Protein AF-0000000086881791 (afdb_homodimer)

pLDDT: mean 97.45, std 2.02, range [80.69, 98.88]

Foldseek 3Di:
DWDWDDDPFPPKIKIAWDWAADPVGIDTDPDDQVVCVVVPNNFDFDDKDKDKDAAQEKEAFKFFQPQWKKKKKAKQAAKKWKKKAACPPPGPRHLAMDIDMHHNVRRMIMIGGTRITIIIGGLHGIIMMMMTIRGDDDPVRMAHAARCAPSSNDCNVCVVSVHDPVSHDYDPRNHPGHHPVVVVVVD/DWDWDDDPFPPKIKIAWDWAADPVGIDTDPDDQVVCVVVPNNFDFDDKDKDKDAAQEKEAFKFFQPQWKKKKKAKQAAKKWKKKAACPPPGPRHLAMDIDMHHNVRRMIMIDGTRITIIIGGLHGIIMMMMTIRGDDDPVRMAHAARCAPSSNDCNVCVVSVHDPVSHDYDPRNHPGHHPVVVVVVD

Secondary structure (DSSP, 8-state):
-EEEEE-SSTT-EEEEE-EEEETTEEEEEEEEHHHHHHTT--PPP-EEEEEEE-TTBEEEEEEESSS---EEEEEEESEEEEEEEE--TT-TTTT-EEEEEEETTT--EEEE-SSEEEEEEE-SSSEEEEEEESS---GGGEEEE-TT-TTT-----TTTTT--GGG-B--TTTTS---HHHHHHH-/-EEEEE-SSTT-EEEEE-EEEETTEEEEEEEEHHHHHHTT--PPP-EEEEEEE-TTBEEEEEEESSS---EEEEEEESEEEEEEEE--TT-TTTT-EEEEEEETTT--EEEE-SSEEEEEEE-SSSEEEEEEESS---GGGEEEE-TT-TTT-----TTTTT--GGG-B--TTTTS---HHHHHHH-

InterPro domains:
  IPR000888 dTDP-4-dehydrorhamnose 3,5-epimerase-like [PF00908] (6-182)
  IPR000888 dTDP-4-dehydrorhamnose 3,5-epimerase-like [PTHR21047] (4-182)
  IPR000888 dTDP-4-dehydrorhamnose 3,5-epimerase-like [TIGR01221] (4-182)
  IPR000888 dTDP-4-dehydrorhamnose 3,5-epimerase-like [cd00438] (4-177)
  IPR011051 RmlC-like cupin domain superfamily [SSF51182] (3-184)
  IPR014710 RmlC-like jelly roll fold [G3DSA:2.60.120.10] (2-186)

Nearest PDB structures (foldseek):
  1ep0-assembly1_A  TM=9.815E-01  e=6.985E-25  Methanothermobacter thermautotrophicus
  6ndr-assembly1_B  TM=9.679E-01  e=7.687E-23  Legionella pneumophila subsp. pneumophila str. Philadelphia 1
  2ixk-assembly1_B  TM=9.697E-01  e=2.785E-22  Pseudomonas aeruginosa
  2ixh-assembly1_A  TM=9.657E-01  e=6.817E-22  Pseudomonas aeruginosa
  6din-assembly1_A-2  TM=9.502E-01  e=1.578E-21  Pseudomonas aeruginosa

Solvent-accessible surface area (backbone atoms only — not comparable to full-atom values): 19611 Å² total; per-residue (Å²): 118,68,48,76,41,82,54,97,46,90,74,33,34,42,35,38,54,52,75,46,74,60,98,54,36,38,39,28,56,79,44,39,54,68,61,38,37,73,75,66,52,72,72,62,69,41,28,33,36,41,36,37,38,27,49,35,28,39,49,43,26,35,34,43,78,53,69,47,40,25,38,43,37,34,24,72,31,42,30,33,47,36,39,39,33,34,61,38,83,89,44,97,48,48,64,39,69,51,74,48,80,26,17,43,81,76,49,32,28,39,36,38,49,55,53,34,32,37,28,35,36,31,70,22,72,60,23,31,37,40,34,35,21,45,34,67,89,54,78,91,30,54,49,53,35,27,67,81,25,76,83,66,54,67,80,82,50,38,74,80,70,71,46,56,79,89,58,51,42,65,54,77,66,49,74,66,37,46,39,60,71,56,47,63,71,75,103,118,68,47,77,42,81,54,97,44,90,76,33,34,40,34,37,53,52,75,47,73,59,97,55,37,38,40,29,55,79,44,38,54,69,60,37,38,75,75,69,51,71,74,62,69,40,28,32,37,42,35,37,37,28,48,33,28,39,48,42,25,35,34,42,80,54,70,48,41,26,37,43,38,34,23,71,32,43,31,32,45,36,38,39,32,34,60,39,83,88,44,96,48,47,63,38,70,50,73,48,80,27,17,46,82,77,48,34,28,40,36,39,49,55,53,34,32,36,29,35,36,32,70,22,71,62,23,31,36,39,34,34,20,46,32,68,89,53,79,92,30,54,50,53,35,26,66,81,24,76,85,65,54,70,81,82,49,38,73,82,70,70,48,57,78,88,58,50,43,63,53,77,66,47,74,66,38,44,39,61,68,56,46,63,71,76,103

Radius of gyration: 22.2 Å; Cα contacts (8 Å, |Δi|>4): 904; chains: 2; bounding box: 37×69×46 Å

Structure (mmCIF, N/CA/C/O backbone):
data_AF-0000000086881791-model_v1
#
loop_
_entity.id
_entity.type
_entity.pdbx_description
1 polymer 'dTDP-4-dehydrorhamnose 3,5-epimerase'
#
loop_
_atom_site.group_PDB
_atom_site.id
_atom_site.type_symbol
_atom_site.label_atom_id
_atom_site.label_alt_id
_atom_site.label_comp_id
_atom_site.label_asym_id
_atom_site.label_entity_id
_atom_site.label_seq_id
_atom_site.pdbx_PDB_ins_code
_atom_site.Cartn_x
_atom_site.Cartn_y
_atom_site.Cartn_z
_atom_site.occupancy
_atom_site.B_iso_or_equiv
_atom_site.auth_seq_id
_atom_site.auth_comp_id
_atom_site.auth_asym_id
_atom_site.auth_atom_id
_atom_site.pdbx_PDB_model_num
ATOM 1 N N . MET A 1 1 ? -3.133 -8.758 13.875 1 80.69 1 MET A N 1
ATOM 2 C CA . MET A 1 1 ? -3.586 -7.773 14.859 1 80.69 1 MET A CA 1
ATOM 3 C C . MET A 1 1 ? -2.604 -6.613 14.961 1 80.69 1 MET A C 1
ATOM 5 O O . MET A 1 1 ? -1.409 -6.781 14.703 1 80.69 1 MET A O 1
ATOM 9 N N . PHE A 1 2 ? -3.062 -5.383 15.039 1 93.88 2 PHE A N 1
ATOM 10 C CA . PHE A 1 2 ? -2.26 -4.172 15.156 1 93.88 2 PHE A CA 1
ATOM 11 C C . PHE A 1 2 ? -2.229 -3.688 16.609 1 93.88 2 PHE A C 1
ATOM 13 O O . PHE A 1 2 ? -3.242 -3.734 17.297 1 93.88 2 PHE A O 1
ATOM 20 N N . ASP A 1 3 ? -1.014 -3.418 17.047 1 95.12 3 ASP A N 1
ATOM 21 C CA . ASP A 1 3 ? -0.96 -2.668 18.312 1 95.12 3 ASP A CA 1
ATOM 22 C C . ASP A 1 3 ? -1.293 -1.194 18.078 1 95.12 3 ASP A C 1
ATOM 24 O O . ASP A 1 3 ? -0.896 -0.612 17.062 1 95.12 3 ASP A O 1
ATOM 28 N N . ILE A 1 4 ? -1.977 -0.631 19.016 1 95.69 4 ILE A N 1
ATOM 29 C CA . ILE A 1 4 ? -2.4 0.758 18.875 1 95.69 4 ILE A CA 1
ATOM 30 C C . ILE A 1 4 ? -1.896 1.566 20.078 1 95.69 4 ILE A C 1
ATOM 32 O O . ILE A 1 4 ? -1.958 1.105 21.219 1 95.69 4 ILE A O 1
ATOM 36 N N . LEU A 1 5 ? -1.307 2.678 19.766 1 95.56 5 LEU A N 1
ATOM 37 C CA . LEU A 1 5 ? -0.88 3.633 20.781 1 95.56 5 LEU A CA 1
ATOM 38 C C . LEU A 1 5 ? -1.612 4.961 20.625 1 95.56 5 LEU A C 1
ATOM 40 O O . LEU A 1 5 ? -1.522 5.602 19.578 1 95.56 5 LEU A O 1
ATOM 44 N N . LYS A 1 6 ? -2.254 5.352 21.688 1 94.5 6 LYS A N 1
ATOM 45 C CA . LYS A 1 6 ? -2.893 6.664 21.688 1 94.5 6 LYS A CA 1
ATOM 46 C C . LYS A 1 6 ? -1.857 7.777 21.781 1 94.5 6 LYS A C 1
ATOM 48 O O . LYS A 1 6 ? -0.751 7.562 22.281 1 94.5 6 LYS A O 1
ATOM 53 N N . THR A 1 7 ? -2.277 8.93 21.219 1 97.06 7 THR A N 1
ATOM 54 C CA . THR A 1 7 ? -1.417 10.102 21.297 1 97.06 7 THR A CA 1
ATOM 55 C C . THR A 1 7 ? -2.051 11.18 22.172 1 97.06 7 THR A C 1
ATOM 57 O O . THR A 1 7 ? -3.064 10.93 22.828 1 97.06 7 THR A O 1
ATOM 60 N N . ASN A 1 8 ? -1.371 12.289 22.266 1 96.31 8 ASN A N 1
ATOM 61 C CA . ASN A 1 8 ? -1.908 13.398 23.062 1 96.31 8 ASN A CA 1
ATOM 62 C C . ASN A 1 8 ? -3.027 14.125 22.312 1 96.31 8 ASN A C 1
ATOM 64 O O . ASN A 1 8 ? -3.631 15.055 22.859 1 96.31 8 ASN A O 1
ATOM 68 N N . ILE A 1 9 ? -3.305 13.781 21.109 1 97.94 9 ILE A N 1
ATOM 69 C CA . ILE A 1 9 ? -4.418 14.352 20.359 1 97.94 9 ILE A CA 1
ATOM 70 C C . ILE A 1 9 ? -5.461 13.266 20.094 1 97.94 9 ILE A C 1
ATOM 72 O O . ILE A 1 9 ? -5.168 12.258 19.453 1 97.94 9 ILE A O 1
ATOM 76 N N . ASN A 1 10 ? -6.656 13.516 20.516 1 95.56 10 ASN A N 1
ATOM 77 C CA . ASN A 1 10 ? -7.73 12.531 20.422 1 95.56 10 ASN A CA 1
ATOM 78 C C . ASN A 1 10 ? -7.977 12.125 18.969 1 95.56 10 ASN A C 1
ATOM 80 O O . ASN A 1 10 ? -8.07 12.984 18.078 1 95.56 10 ASN A O 1
ATOM 84 N N . GLY A 1 11 ? -8.031 10.805 18.703 1 96 11 GLY A N 1
ATOM 85 C CA . GLY A 1 11 ? -8.359 10.297 17.391 1 96 11 GLY A CA 1
ATOM 86 C C . GLY A 1 11 ? -7.137 10.008 16.531 1 96 11 GLY A C 1
ATOM 87 O O . GLY A 1 11 ? -7.242 9.383 15.477 1 96 11 GLY A O 1
ATOM 88 N N . VAL A 1 12 ? -6.02 10.555 16.938 1 98.25 12 VAL A N 1
ATOM 89 C CA . VAL A 1 12 ? -4.766 10.273 16.25 1 98.25 12 VAL A CA 1
ATOM 90 C C . VAL A 1 12 ? -4.07 9.078 16.906 1 98.25 12 VAL A C 1
ATOM 92 O O . VAL A 1 12 ? -3.838 9.078 18.125 1 98.25 12 VAL A O 1
ATOM 95 N N . TYR A 1 13 ? -3.742 8.055 16.125 1 98.12 13 TYR A N 1
ATOM 96 C CA . TYR A 1 13 ? -3.186 6.82 16.656 1 98.12 13 TYR A CA 1
ATOM 97 C C . TYR A 1 13 ? -1.894 6.445 15.945 1 98.12 13 TYR A C 1
ATOM 99 O O . TYR A 1 13 ? -1.785 6.602 14.727 1 98.12 13 TYR A O 1
ATOM 107 N N . ILE A 1 14 ? -0.957 5.961 16.703 1 98.69 14 ILE A N 1
ATOM 108 C CA . ILE A 1 14 ? 0.153 5.211 16.125 1 98.69 14 ILE A CA 1
ATOM 109 C C . ILE A 1 14 ? -0.194 3.723 16.094 1 98.69 14 ILE A C 1
ATOM 111 O O . ILE A 1 14 ? -0.632 3.158 17.094 1 98.69 14 ILE A O 1
ATOM 115 N N . LEU A 1 15 ? -0.105 3.15 14.969 1 98.38 15 LEU A N 1
ATOM 116 C CA . LEU A 1 15 ? -0.363 1.723 14.797 1 98.38 15 LEU A CA 1
ATOM 117 C C . LEU A 1 15 ? 0.929 0.968 14.508 1 98.38 15 LEU A C 1
ATOM 119 O O . LEU A 1 15 ? 1.726 1.396 13.664 1 98.38 15 LEU A O 1
ATOM 123 N N . LYS A 1 16 ? 1.112 -0.093 15.172 1 97.88 16 LYS A N 1
ATOM 124 C CA . LYS A 1 16 ? 2.266 -0.964 14.961 1 97.88 16 LYS A CA 1
ATOM 125 C C . LYS A 1 16 ? 1.834 -2.32 14.406 1 97.88 16 LYS A C 1
ATOM 127 O O . LYS A 1 16 ? 1.169 -3.094 15.094 1 97.88 16 LYS A O 1
ATOM 132 N N . PRO A 1 17 ? 2.238 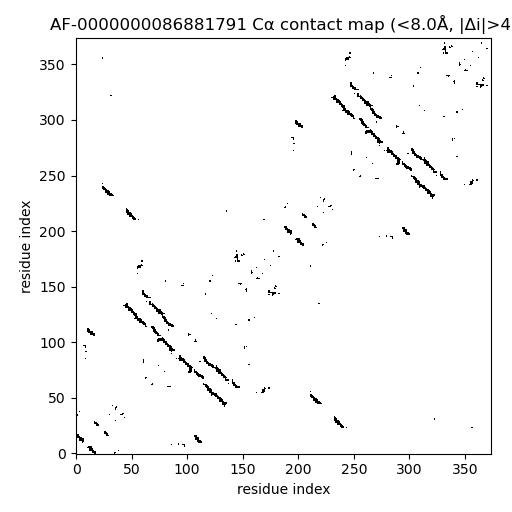-2.58 13.203 1 97.75 17 PRO A N 1
ATOM 133 C CA . PRO A 1 17 ? 1.874 -3.885 12.648 1 97.75 17 PRO A CA 1
ATOM 134 C C . PRO A 1 17 ? 2.689 -5.027 13.242 1 97.75 17 PRO A C 1
ATOM 136 O O . PRO A 1 17 ? 3.797 -4.809 13.742 1 97.75 17 PRO A O 1
ATOM 139 N N . LYS A 1 18 ? 2.117 -6.219 13.242 1 97.06 18 LYS A N 1
ATOM 140 C CA . LYS A 1 18 ? 2.9 -7.418 13.523 1 97.06 18 LYS A CA 1
ATOM 141 C C . LYS A 1 18 ? 3.715 -7.84 12.305 1 97.06 18 LYS A C 1
ATOM 143 O O . LYS A 1 18 ? 3.17 -7.992 11.211 1 97.06 18 LYS A O 1
ATOM 148 N N . VAL A 1 19 ? 5.02 -7.945 12.492 1 97.75 19 VAL A N 1
ATOM 149 C CA . VAL A 1 19 ? 5.922 -8.32 11.406 1 97.75 19 VAL A CA 1
ATOM 150 C C . VAL A 1 19 ? 6.422 -9.75 11.625 1 97.75 19 VAL A C 1
ATOM 152 O O . VAL A 1 19 ? 7.059 -10.039 12.641 1 97.75 19 VAL A O 1
ATOM 155 N N . PHE A 1 20 ? 6.125 -10.656 10.703 1 97.12 20 PHE A N 1
ATOM 156 C CA . PHE A 1 20 ? 6.598 -12.039 10.734 1 97.12 20 PHE A CA 1
ATOM 157 C C . PHE A 1 20 ? 7.852 -12.203 9.883 1 97.12 20 PHE A C 1
ATOM 159 O O . PHE A 1 20 ? 7.855 -11.852 8.703 1 97.12 20 PHE A O 1
ATOM 166 N N . LYS A 1 21 ? 8.836 -12.75 10.461 1 96.25 21 LYS A N 1
ATOM 167 C CA . LYS A 1 21 ? 10.102 -12.914 9.75 1 96.25 21 LYS A CA 1
ATOM 168 C C . LYS A 1 21 ? 10.492 -14.383 9.641 1 96.25 21 LYS A C 1
ATOM 170 O O . LYS A 1 21 ? 10.211 -15.172 10.547 1 96.25 21 LYS A O 1
ATOM 175 N N . ASP A 1 22 ? 11.109 -14.75 8.5 1 94.06 22 ASP A N 1
ATOM 176 C CA . ASP A 1 22 ? 11.773 -16.031 8.312 1 94.06 22 ASP A CA 1
ATOM 177 C C . ASP A 1 22 ? 12.945 -15.922 7.34 1 94.06 22 ASP A C 1
ATOM 179 O O . ASP A 1 22 ? 13.43 -14.82 7.086 1 94.06 22 ASP A O 1
ATOM 183 N N . ASN A 1 23 ? 13.5 -17.031 6.863 1 93.12 23 ASN A N 1
ATOM 184 C CA . ASN A 1 23 ? 14.719 -16.984 6.055 1 93.12 23 ASN A CA 1
ATOM 185 C C . ASN A 1 23 ? 14.461 -16.375 4.688 1 93.12 23 ASN A C 1
ATOM 187 O O . ASN A 1 23 ? 15.398 -16.047 3.959 1 93.12 23 ASN A O 1
ATOM 191 N N . ARG A 1 24 ? 13.289 -16.219 4.336 1 93.5 24 ARG A N 1
ATOM 192 C CA . ARG A 1 24 ? 12.945 -15.672 3.031 1 93.5 24 ARG A CA 1
ATOM 193 C C . ARG A 1 24 ? 12.812 -14.148 3.098 1 93.5 24 ARG A C 1
ATOM 195 O O . ARG A 1 24 ? 13.016 -13.461 2.096 1 93.5 24 ARG A O 1
ATOM 202 N N . GLY A 1 25 ? 12.445 -13.578 4.242 1 96.06 25 GLY A N 1
ATOM 203 C CA . GLY A 1 25 ? 12.172 -12.164 4.438 1 96.06 25 GLY A CA 1
ATOM 204 C C . GLY A 1 25 ? 11.125 -11.898 5.508 1 96.06 25 GLY A C 1
ATOM 205 O O . GLY A 1 25 ? 11.188 -12.477 6.598 1 96.06 25 GLY A O 1
ATOM 206 N N . PHE A 1 26 ? 10.195 -10.953 5.199 1 97.38 26 PHE A N 1
ATOM 207 C CA . PHE A 1 26 ? 9.164 -10.727 6.207 1 97.38 26 PHE A CA 1
ATOM 208 C C . PHE A 1 26 ? 7.789 -10.625 5.555 1 97.38 26 PHE A C 1
ATOM 210 O O . PHE A 1 26 ? 7.684 -10.469 4.34 1 97.38 26 PHE A O 1
ATOM 217 N N . PHE A 1 27 ? 6.859 -10.828 6.324 1 97.38 27 PHE A N 1
ATOM 218 C CA . PHE A 1 27 ? 5.453 -10.641 5.988 1 97.38 27 PHE A CA 1
ATOM 219 C C . PHE A 1 27 ? 4.746 -9.812 7.055 1 97.38 27 PHE A C 1
ATOM 221 O O . PHE A 1 27 ? 4.98 -10 8.25 1 97.38 27 PHE A O 1
ATOM 228 N N . MET A 1 28 ? 3.914 -8.875 6.602 1 98.25 28 MET A N 1
ATOM 229 C CA . MET A 1 28 ? 3.053 -8.156 7.535 1 98.25 28 MET A CA 1
ATOM 230 C C . MET A 1 28 ? 1.76 -7.715 6.855 1 98.25 28 MET A C 1
ATOM 232 O O . MET A 1 28 ? 1.733 -7.5 5.641 1 98.25 28 MET A O 1
ATOM 236 N N . GLU A 1 29 ? 0.7 -7.664 7.621 1 98.38 29 GLU A N 1
ATOM 237 C CA . GLU A 1 29 ? -0.487 -6.934 7.184 1 98.38 29 GLU A CA 1
ATOM 238 C C . GLU A 1 29 ? -0.348 -5.438 7.457 1 98.38 29 GLU A C 1
ATOM 240 O O . GLU A 1 29 ? 0.047 -5.035 8.555 1 98.38 29 GLU A O 1
ATOM 245 N N . SER A 1 30 ? -0.571 -4.652 6.434 1 98.25 30 SER A N 1
ATOM 246 C CA . SER A 1 30 ? -0.482 -3.211 6.633 1 98.25 30 SER A CA 1
ATOM 247 C C . SER A 1 30 ? -1.862 -2.598 6.848 1 98.25 30 SER A C 1
ATOM 249 O O . SER A 1 30 ? -1.976 -1.444 7.27 1 98.25 30 SER A O 1
ATOM 251 N N . TRP A 1 31 ? -2.869 -3.33 6.566 1 98.5 31 TRP A N 1
ATOM 252 C CA . TRP A 1 31 ? -4.246 -2.926 6.836 1 98.5 31 TRP A CA 1
ATOM 253 C C . TRP A 1 31 ? -5.184 -4.129 6.809 1 98.5 31 TRP A C 1
ATOM 255 O O . TRP A 1 31 ? -5 -5.047 6.004 1 98.5 31 TRP A O 1
ATOM 265 N N . ASN A 1 32 ? -6.102 -4.172 7.594 1 98.38 32 ASN A N 1
ATOM 266 C CA . ASN A 1 32 ? -7.176 -5.152 7.707 1 98.38 32 ASN A CA 1
ATOM 267 C C . ASN A 1 32 ? -8.477 -4.508 8.18 1 98.38 32 ASN A C 1
ATOM 269 O O . ASN A 1 32 ? -8.547 -3.986 9.289 1 98.38 32 ASN A O 1
ATOM 273 N N . LYS A 1 33 ? -9.484 -4.531 7.312 1 98 33 LYS A N 1
ATOM 274 C CA . LYS A 1 33 ? -10.719 -3.799 7.59 1 98 33 LYS A CA 1
ATOM 275 C C . LYS A 1 33 ? -11.32 -4.215 8.93 1 98 33 LYS A C 1
ATOM 277 O O . LYS A 1 33 ? -11.711 -3.363 9.727 1 98 33 LYS A O 1
ATOM 282 N N . LYS A 1 34 ? -11.406 -5.504 9.18 1 97.38 34 LYS A N 1
ATOM 283 C CA . LYS A 1 34 ? -11.984 -6.023 10.414 1 97.38 34 LYS A CA 1
ATOM 284 C C . LYS A 1 34 ? -11.156 -5.609 11.625 1 97.38 34 LYS A C 1
ATOM 286 O O . LYS A 1 34 ? -11.703 -5.168 12.633 1 97.38 34 LYS A O 1
ATOM 291 N N . ASP A 1 35 ? -9.828 -5.777 11.562 1 96.69 35 ASP A N 1
ATOM 292 C CA . ASP A 1 35 ? -8.945 -5.426 12.672 1 96.69 35 ASP A CA 1
ATOM 293 C C . ASP A 1 35 ? -9.039 -3.936 13 1 96.69 35 ASP A C 1
ATOM 295 O O . ASP A 1 35 ? -9.062 -3.549 14.164 1 96.69 35 ASP A O 1
ATOM 299 N N . PHE A 1 36 ? -9.062 -3.088 11.984 1 97.31 36 PHE A N 1
ATOM 300 C CA . PHE A 1 36 ? -9.156 -1.648 12.195 1 97.31 36 PHE A CA 1
ATOM 301 C C . PHE A 1 36 ? -10.492 -1.275 12.812 1 97.31 36 PHE A C 1
ATOM 303 O O . PHE A 1 36 ? -10.555 -0.455 13.734 1 97.31 36 PHE A O 1
ATOM 310 N N . PHE A 1 37 ? -11.57 -1.857 12.32 1 96.25 37 PHE A N 1
ATOM 311 C CA . PHE A 1 37 ? -12.891 -1.635 12.898 1 96.25 37 PHE A CA 1
ATOM 312 C C . PHE A 1 37 ? -12.883 -1.959 14.391 1 96.25 37 PHE A C 1
ATOM 314 O O . PHE A 1 37 ? -13.414 -1.194 15.195 1 96.25 37 PHE A O 1
ATOM 321 N N . ASN A 1 38 ? -12.258 -3.053 14.734 1 95.12 38 ASN A N 1
ATOM 322 C CA . ASN A 1 38 ? -12.242 -3.537 16.109 1 95.12 38 ASN A CA 1
ATOM 323 C C . ASN A 1 38 ? -11.469 -2.596 17.031 1 95.12 38 ASN A C 1
ATOM 325 O O . ASN A 1 38 ? -11.75 -2.521 18.234 1 95.12 38 ASN A O 1
ATOM 329 N N . ILE A 1 39 ? -10.523 -1.848 16.484 1 93 39 ILE A N 1
ATOM 330 C CA . ILE A 1 39 ? -9.742 -0.961 17.344 1 93 39 ILE A CA 1
ATOM 331 C C . ILE A 1 39 ? -10.312 0.453 17.281 1 93 39 ILE A C 1
ATOM 333 O O . ILE A 1 39 ? -9.711 1.396 17.797 1 93 39 ILE A O 1
ATOM 337 N N . GLY A 1 40 ? -11.43 0.616 16.547 1 93.62 40 GLY A N 1
ATOM 338 C CA . GLY A 1 40 ? -12.188 1.854 16.656 1 93.62 40 GLY A CA 1
ATOM 339 C C . GLY A 1 40 ? -12.094 2.723 15.422 1 93.62 40 GLY A C 1
ATOM 340 O O . GLY A 1 40 ? -12.648 3.82 15.383 1 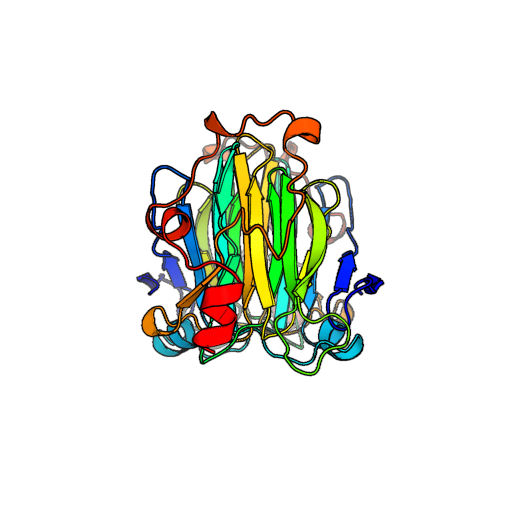93.62 40 GLY A O 1
ATOM 341 N N . ILE A 1 41 ? -11.312 2.342 14.445 1 95.62 41 ILE A N 1
ATOM 342 C CA . ILE A 1 41 ? -11.242 3.053 13.18 1 95.62 41 ILE A CA 1
ATOM 343 C C . ILE A 1 41 ? -12.25 2.461 12.195 1 95.62 41 ILE A C 1
ATOM 345 O O . ILE A 1 41 ? -11.93 1.53 11.453 1 95.62 41 ILE A O 1
ATOM 349 N N . LYS A 1 42 ? -13.375 2.998 12.109 1 95.94 42 LYS A N 1
ATOM 350 C CA . LYS A 1 42 ? -14.523 2.373 11.453 1 95.94 42 LYS A CA 1
ATOM 351 C C . LYS A 1 42 ? -14.734 2.949 10.055 1 95.94 42 LYS A C 1
ATOM 353 O O . LYS A 1 42 ? -15.648 2.527 9.344 1 95.94 42 LYS A O 1
ATOM 358 N N . LYS A 1 43 ? -13.906 3.771 9.641 1 95.12 43 LYS A N 1
ATOM 359 C CA . LYS A 1 43 ? -14.047 4.406 8.328 1 95.12 43 LYS A CA 1
ATOM 360 C C . LYS A 1 43 ? -13.539 3.49 7.223 1 95.12 43 LYS A C 1
ATOM 362 O O . LYS A 1 43 ? -12.609 2.711 7.426 1 95.12 43 LYS A O 1
ATOM 367 N N . ASP A 1 44 ? -14.188 3.566 6.078 1 96.69 44 ASP A N 1
ATOM 368 C CA . ASP A 1 44 ? -13.68 2.904 4.879 1 96.69 44 ASP A CA 1
ATOM 369 C C . ASP A 1 44 ? -12.586 3.734 4.215 1 96.69 44 ASP A C 1
ATOM 371 O O . ASP A 1 44 ? -12.656 4.965 4.191 1 96.69 44 ASP A O 1
ATOM 375 N N . PHE A 1 45 ? -11.578 3.084 3.721 1 98.62 45 PHE A N 1
ATOM 376 C CA . PHE A 1 45 ? -10.57 3.727 2.889 1 98.62 45 PHE A CA 1
ATOM 377 C C . PHE A 1 45 ? -10.867 3.504 1.41 1 98.62 45 PHE A C 1
ATOM 379 O O . PHE A 1 45 ? -11.172 2.383 0.995 1 98.62 45 PHE A O 1
ATOM 386 N N . VAL A 1 46 ? -10.766 4.57 0.578 1 98.5 46 VAL A N 1
ATOM 387 C CA . VAL A 1 46 ? -11.297 4.457 -0.776 1 98.5 46 VAL A CA 1
ATOM 388 C C . VAL A 1 46 ? -10.219 4.828 -1.79 1 98.5 46 VAL A C 1
ATOM 390 O O . VAL A 1 46 ? -10.438 4.723 -3 1 98.5 46 VAL A O 1
ATOM 393 N N . GLN A 1 47 ? -9.125 5.238 -1.327 1 98.62 47 GLN A N 1
ATOM 394 C CA . GLN A 1 47 ? -8.039 5.652 -2.213 1 98.62 47 GLN A CA 1
ATOM 395 C C . GLN A 1 47 ? -6.676 5.383 -1.582 1 98.62 47 GLN A C 1
ATOM 397 O O . GLN A 1 47 ? -6.477 5.641 -0.394 1 98.62 47 GLN A O 1
ATOM 402 N N . ASP A 1 48 ? -5.73 4.773 -2.299 1 98.75 48 ASP A N 1
ATOM 403 C CA . ASP A 1 48 ? -4.352 4.559 -1.884 1 98.75 48 ASP A CA 1
ATOM 404 C C . ASP A 1 48 ? -3.387 5.395 -2.723 1 98.75 48 ASP A C 1
ATOM 406 O O . ASP A 1 48 ? -3.51 5.449 -3.949 1 98.75 48 ASP A O 1
ATOM 410 N N . ASN A 1 49 ? -2.441 6.02 -2.066 1 98.69 49 ASN A N 1
ATOM 411 C CA . ASN A 1 49 ? -1.441 6.852 -2.725 1 98.69 49 ASN A CA 1
ATOM 412 C C . ASN A 1 49 ? -0.024 6.398 -2.391 1 98.69 49 ASN A C 1
ATOM 414 O O . ASN A 1 49 ? 0.225 5.883 -1.298 1 98.69 49 ASN A O 1
ATOM 418 N N . HIS A 1 50 ? 0.845 6.508 -3.363 1 98.81 50 HIS A N 1
ATOM 419 C CA . HIS A 1 50 ? 2.27 6.211 -3.262 1 98.81 50 HIS A CA 1
ATOM 420 C C . HIS A 1 50 ? 3.111 7.418 -3.666 1 98.81 50 HIS A C 1
ATOM 422 O O . HIS A 1 50 ? 3.01 7.902 -4.797 1 98.81 50 HIS A O 1
ATOM 428 N N . VAL A 1 51 ? 3.928 7.934 -2.73 1 98.69 51 VAL A N 1
ATOM 429 C CA . VAL A 1 51 ? 4.691 9.156 -2.955 1 98.69 51 VAL A CA 1
ATOM 430 C C . VAL A 1 51 ? 6.18 8.883 -2.742 1 98.69 51 VAL A C 1
ATOM 432 O O . VAL A 1 51 ? 6.562 8.234 -1.768 1 98.69 51 VAL A O 1
ATOM 435 N N . GLN A 1 52 ? 6.98 9.289 -3.611 1 98.69 52 GLN A N 1
ATOM 436 C CA . GLN A 1 52 ? 8.43 9.297 -3.436 1 98.69 52 GLN A CA 1
ATOM 437 C C . GLN A 1 52 ? 8.969 10.727 -3.35 1 98.69 52 GLN A C 1
ATOM 439 O O . GLN A 1 52 ? 8.547 11.594 -4.117 1 98.69 52 GLN A O 1
ATOM 444 N N . SER A 1 53 ? 9.805 10.992 -2.432 1 98.69 53 SER A N 1
ATOM 445 C CA . SER A 1 53 ? 10.43 12.297 -2.256 1 98.69 53 SER A CA 1
ATOM 446 C C . SER A 1 53 ? 11.906 12.164 -1.91 1 98.69 53 SER A C 1
ATOM 448 O O . SER A 1 53 ? 12.359 11.086 -1.521 1 98.69 53 SER A O 1
ATOM 450 N N . LYS A 1 54 ? 12.664 13.203 -2.059 1 97.94 54 LYS A N 1
ATOM 451 C CA . LYS A 1 54 ? 14.062 13.242 -1.664 1 97.94 54 LYS A CA 1
ATOM 452 C C . LYS A 1 54 ? 14.258 14.062 -0.395 1 97.94 54 LYS A C 1
ATOM 454 O O . LYS A 1 54 ? 13.367 14.82 0.002 1 97.94 54 LYS A O 1
ATOM 459 N N . LYS A 1 55 ? 15.445 13.922 0.144 1 98.12 55 LYS A N 1
ATOM 460 C CA . LYS A 1 55 ? 15.773 14.609 1.391 1 98.12 55 LYS A CA 1
ATOM 461 C C . LYS A 1 55 ? 15.562 16.109 1.258 1 98.12 55 LYS A C 1
ATOM 463 O O . LYS A 1 55 ? 15.93 16.703 0.24 1 98.12 55 LYS A O 1
ATOM 468 N N . GLY A 1 56 ? 15.008 16.672 2.316 1 98.25 56 GLY A N 1
ATOM 469 C CA . GLY A 1 56 ? 14.828 18.125 2.344 1 98.25 56 GLY A CA 1
ATOM 470 C C . GLY A 1 56 ? 13.477 18.562 1.812 1 98.25 56 GLY A C 1
ATOM 471 O O . GLY A 1 56 ? 13.07 19.703 2.006 1 98.25 56 GLY A O 1
ATOM 472 N N . VAL A 1 57 ? 12.828 17.703 1.102 1 98.69 57 VAL A N 1
ATOM 473 C CA . VAL A 1 57 ? 11.477 18.016 0.664 1 98.69 57 VAL A CA 1
ATOM 474 C C . VAL A 1 57 ? 10.562 18.172 1.878 1 98.69 57 VAL A C 1
ATOM 476 O O . VAL A 1 57 ? 10.586 17.328 2.785 1 98.69 57 VAL A O 1
ATOM 479 N N . LEU A 1 58 ? 9.883 19.234 1.951 1 98.5 58 LEU A N 1
ATOM 480 C CA . LEU A 1 58 ? 8.82 19.469 2.926 1 98.5 58 LEU A CA 1
ATOM 481 C C . LEU A 1 58 ? 7.465 19.594 2.234 1 98.5 58 LEU A C 1
ATOM 483 O O . LEU A 1 58 ? 7.223 20.562 1.513 1 98.5 58 LEU A O 1
ATOM 487 N N . ARG A 1 59 ? 6.648 18.578 2.348 1 97.75 59 ARG A N 1
ATOM 488 C CA . ARG A 1 59 ? 5.27 18.688 1.886 1 97.75 59 ARG A CA 1
ATOM 489 C C . ARG A 1 59 ? 4.379 19.312 2.955 1 97.75 59 ARG A C 1
ATOM 491 O O . ARG A 1 59 ? 4.188 18.734 4.027 1 97.75 59 ARG A O 1
ATOM 498 N N . GLY A 1 60 ? 3.848 20.438 2.643 1 94.19 60 GLY A N 1
ATOM 499 C CA . GLY A 1 60 ? 3.223 21.328 3.605 1 94.19 60 GLY A CA 1
ATOM 500 C C . GLY A 1 60 ? 1.971 20.75 4.234 1 94.19 60 GLY A C 1
ATOM 501 O O . GLY A 1 60 ? 1.686 19.562 4.07 1 94.19 60 GLY A O 1
ATOM 502 N N . LEU A 1 61 ? 1.282 21.594 5.082 1 98.5 61 LEU A N 1
ATOM 503 C CA . LEU A 1 61 ? 0.103 21.188 5.84 1 98.5 61 LEU A CA 1
ATOM 504 C C . LEU A 1 61 ? -1.156 21.297 4.988 1 98.5 61 LEU A C 1
ATOM 506 O O . LEU A 1 61 ? -1.694 22.391 4.812 1 98.5 61 LEU A O 1
ATOM 510 N N . HIS A 1 62 ? -1.615 20.188 4.555 1 98.62 62 HIS A N 1
ATOM 511 C CA . HIS A 1 62 ? -2.75 20.188 3.637 1 98.62 62 HIS A CA 1
ATOM 512 C C . HIS A 1 62 ? -3.994 19.594 4.297 1 98.62 62 HIS A C 1
ATOM 514 O O . HIS A 1 62 ? -3.887 18.75 5.191 1 98.62 62 HIS A O 1
ATOM 520 N N . PHE A 1 63 ? -5.156 20.047 3.861 1 98.19 63 PHE A N 1
ATOM 521 C CA . PHE A 1 63 ? -6.449 19.5 4.254 1 98.19 63 PHE A CA 1
ATOM 522 C C . PHE A 1 63 ? -7.492 19.75 3.17 1 98.19 63 PHE A C 1
ATOM 524 O O . PHE A 1 63 ? -7.254 20.5 2.229 1 98.19 63 PHE A O 1
ATOM 531 N N . GLN A 1 64 ? -8.562 19.016 3.223 1 98.06 64 GLN A N 1
ATOM 532 C CA . GLN A 1 64 ? -9.727 19.219 2.361 1 98.06 64 GLN A CA 1
ATOM 533 C C . GLN A 1 64 ? -10.805 20.016 3.076 1 98.06 64 GLN A C 1
ATOM 535 O O . GLN A 1 64 ? -11.172 19.703 4.211 1 98.06 64 GLN A O 1
ATOM 540 N N . THR A 1 65 ? -11.398 21.047 2.424 1 97.38 65 THR A N 1
ATOM 541 C CA . THR A 1 65 ? -12.445 21.859 3.027 1 97.38 65 THR A CA 1
ATOM 542 C C . THR A 1 65 ? -13.797 21.156 2.938 1 97.38 65 THR A C 1
ATOM 544 O O . THR A 1 65 ? -14.664 21.359 3.793 1 97.38 65 THR A O 1
ATOM 547 N N . LYS A 1 66 ? -14.094 20.547 1.928 1 97.5 66 LYS A N 1
ATOM 548 C CA . LYS A 1 66 ? -15.18 19.594 1.692 1 97.5 66 LYS A CA 1
ATOM 549 C C . LYS A 1 66 ? -14.641 18.219 1.329 1 97.5 66 LYS A C 1
ATOM 551 O O . LYS A 1 66 ? -13.484 18.078 0.944 1 97.5 66 LYS A O 1
ATOM 556 N N . HIS A 1 67 ? -15.461 17.219 1.548 1 97.88 67 HIS A N 1
ATOM 557 C CA . HIS A 1 67 ? -14.984 15.867 1.297 1 97.88 67 HIS A CA 1
ATOM 558 C C . HIS A 1 67 ? -13.703 15.578 2.08 1 97.88 67 HIS A C 1
ATOM 560 O O . HIS A 1 67 ? -12.695 15.172 1.502 1 97.88 67 HIS A O 1
ATOM 566 N N . LYS A 1 68 ? -13.812 15.797 3.336 1 98.25 68 LYS A N 1
ATOM 567 C CA . LYS A 1 68 ? -12.656 15.703 4.23 1 98.25 68 LYS A CA 1
ATOM 568 C C . LYS A 1 68 ? -12.141 14.266 4.305 1 98.25 68 LYS A C 1
ATOM 570 O O . LYS A 1 68 ? -12.93 13.312 4.281 1 98.25 68 LYS A O 1
ATOM 575 N N . GLN A 1 69 ? -10.844 14.117 4.492 1 98.19 69 GLN A N 1
ATOM 576 C CA . GLN A 1 69 ? -10.203 12.805 4.426 1 98.19 69 GLN A CA 1
ATOM 577 C C . GLN A 1 69 ? -9.531 12.453 5.754 1 98.19 69 GLN A C 1
ATOM 579 O O . GLN A 1 69 ? -8.789 13.266 6.312 1 98.19 69 GLN A O 1
ATOM 584 N N . GLY A 1 70 ? -9.859 11.266 6.309 1 98.5 70 GLY A N 1
ATOM 585 C CA . GLY A 1 70 ? -8.906 10.609 7.188 1 98.5 70 GLY A CA 1
ATOM 586 C C . GLY A 1 70 ? -7.758 9.953 6.445 1 98.5 70 GLY A C 1
ATOM 587 O O . GLY A 1 70 ? -7.867 9.664 5.25 1 98.5 70 GLY A O 1
ATOM 588 N N . LYS A 1 71 ? -6.648 9.781 7.129 1 98.81 71 LYS A N 1
ATOM 589 C CA . LYS A 1 71 ? -5.461 9.234 6.473 1 98.81 71 LYS A CA 1
ATOM 590 C C . LYS A 1 71 ? -4.82 8.141 7.316 1 98.81 71 LYS A C 1
ATOM 592 O O . LYS A 1 71 ? -4.773 8.242 8.547 1 98.81 71 LYS A O 1
ATOM 597 N N . LEU A 1 72 ? -4.406 7.082 6.715 1 98.88 72 LEU A N 1
ATOM 598 C CA . LEU A 1 72 ? -3.471 6.109 7.266 1 98.88 72 LEU A CA 1
ATOM 599 C C . LEU A 1 72 ? -2.139 6.152 6.523 1 98.88 72 LEU A C 1
ATOM 601 O O . LEU A 1 72 ? -2.061 5.762 5.359 1 98.88 72 LEU A O 1
ATOM 605 N N . ILE A 1 73 ? -1.055 6.609 7.184 1 98.88 73 ILE A N 1
ATOM 606 C CA . ILE A 1 73 ? 0.2 6.898 6.5 1 98.88 73 ILE A CA 1
ATOM 607 C C . ILE A 1 73 ? 1.311 6.012 7.059 1 98.88 73 ILE A C 1
ATOM 609 O O . ILE A 1 73 ? 1.377 5.777 8.266 1 98.88 73 ILE A O 1
ATOM 613 N N . ARG A 1 74 ? 2.137 5.559 6.23 1 98.88 74 ARG A N 1
ATOM 614 C CA . ARG A 1 74 ? 3.342 4.844 6.637 1 98.88 74 ARG A CA 1
ATOM 615 C C . ARG A 1 74 ? 4.488 5.109 5.668 1 98.88 74 ARG A C 1
ATOM 617 O O . ARG A 1 74 ? 4.262 5.461 4.508 1 98.88 74 ARG A O 1
ATOM 624 N N . CYS A 1 75 ? 5.699 4.992 6.172 1 98.88 75 CYS A N 1
ATOM 625 C CA . CYS A 1 75 ? 6.906 5.121 5.367 1 98.88 75 CYS A CA 1
ATOM 626 C C . CYS A 1 75 ? 7.5 3.754 5.047 1 98.88 75 CYS A C 1
ATOM 628 O O . CYS A 1 75 ? 7.816 2.982 5.953 1 98.88 75 CYS A O 1
ATOM 630 N N . ILE A 1 76 ? 7.699 3.461 3.762 1 98.62 76 ILE A N 1
ATOM 631 C CA . ILE A 1 76 ? 8.117 2.109 3.396 1 98.62 76 ILE A CA 1
ATOM 632 C C . ILE A 1 76 ? 9.57 2.121 2.941 1 98.62 76 ILE A C 1
ATOM 634 O O . ILE A 1 76 ? 10.172 1.063 2.746 1 98.62 76 ILE A O 1
ATOM 638 N N . ASN A 1 77 ? 10.109 3.207 2.697 1 98.56 77 ASN A N 1
ATOM 639 C CA . ASN A 1 77 ? 11.531 3.445 2.434 1 98.56 77 ASN A CA 1
ATOM 640 C C . ASN A 1 77 ? 11.992 4.77 3.031 1 98.56 77 ASN A C 1
ATOM 642 O O . ASN A 1 77 ? 11.352 5.805 2.834 1 98.56 77 ASN A O 1
ATOM 646 N N . GLY A 1 78 ? 13.125 4.746 3.781 1 98.56 78 GLY A N 1
ATOM 647 C CA . GLY A 1 78 ? 13.633 5.965 4.395 1 98.56 78 GLY A CA 1
ATOM 648 C C . GLY A 1 78 ? 12.867 6.371 5.641 1 98.56 78 GLY A C 1
ATOM 649 O O . GLY A 1 78 ? 12.516 5.52 6.457 1 98.56 78 GLY A O 1
ATOM 650 N N . LYS A 1 79 ? 12.82 7.766 5.812 1 98.62 79 LYS A N 1
ATOM 651 C CA . LYS A 1 79 ? 12.203 8.305 7.023 1 98.62 79 LYS A CA 1
ATOM 652 C C . LYS A 1 79 ? 11.57 9.664 6.758 1 98.62 79 LYS A C 1
ATOM 654 O O . LYS A 1 79 ? 12.078 10.445 5.953 1 98.62 79 LYS A O 1
ATOM 659 N N . ILE A 1 80 ? 10.539 9.875 7.473 1 98.88 80 ILE A N 1
ATOM 660 C CA . ILE A 1 80 ? 9.914 11.188 7.441 1 98.88 80 ILE A CA 1
ATOM 661 C C . ILE A 1 80 ? 9.578 11.633 8.867 1 98.88 80 ILE A C 1
ATOM 663 O O . ILE A 1 80 ? 9.406 10.805 9.758 1 98.88 80 ILE A O 1
ATOM 667 N N . TYR A 1 81 ? 9.594 12.906 9.062 1 98.88 81 TYR A N 1
ATOM 668 C CA . TYR A 1 81 ? 9.023 13.531 10.25 1 98.88 81 TYR A CA 1
ATOM 669 C C . TYR A 1 81 ? 7.625 14.078 9.969 1 98.88 81 TYR A C 1
ATOM 671 O O . TYR A 1 81 ? 7.48 15.125 9.328 1 98.88 81 TYR A O 1
ATOM 679 N N . ASP A 1 82 ? 6.621 13.414 10.492 1 98.88 82 ASP A N 1
ATOM 680 C CA . ASP A 1 82 ? 5.227 13.648 10.133 1 98.88 82 ASP A CA 1
ATOM 681 C C . ASP A 1 82 ? 4.551 14.586 11.133 1 98.88 82 ASP A C 1
ATOM 683 O O . ASP A 1 82 ? 4.766 14.469 12.336 1 98.88 82 ASP A O 1
ATOM 687 N N . ILE A 1 83 ? 3.756 15.484 10.617 1 98.81 83 ILE A N 1
ATOM 688 C CA . ILE A 1 83 ? 3.068 16.484 11.422 1 98.81 83 ILE A CA 1
ATOM 689 C C . ILE A 1 83 ? 1.571 16.453 11.117 1 98.81 83 ILE A C 1
ATOM 691 O O . ILE A 1 83 ? 1.165 16.453 9.953 1 98.81 83 ILE A O 1
ATOM 695 N N . SER A 1 84 ? 0.761 16.406 12.117 1 98.81 84 SER A N 1
ATOM 696 C CA . SER A 1 84 ? -0.688 16.531 11.992 1 98.81 84 SER A CA 1
ATOM 697 C C . SER A 1 84 ? -1.232 17.594 12.938 1 98.81 84 SER A C 1
ATOM 699 O O . SER A 1 84 ? -1.012 17.547 14.148 1 98.81 84 SER A O 1
ATOM 701 N N . VAL A 1 85 ? -1.956 18.547 12.406 1 98.88 85 VAL A N 1
ATOM 702 C CA . VAL A 1 85 ? -2.51 19.656 13.172 1 98.88 85 VAL A CA 1
ATOM 703 C C . VAL A 1 85 ? -4.016 19.469 13.336 1 98.88 85 VAL A C 1
ATOM 705 O O . VAL A 1 85 ? -4.742 19.297 12.352 1 98.88 85 VAL A O 1
ATOM 708 N N . ASP A 1 86 ? -4.512 19.562 14.586 1 98.81 86 ASP A N 1
ATOM 709 C CA . ASP A 1 86 ? -5.934 19.422 14.883 1 98.81 86 ASP A CA 1
ATOM 710 C C . ASP A 1 86 ? -6.703 20.672 14.492 1 98.81 86 ASP A C 1
ATOM 712 O O . ASP A 1 86 ? -6.504 21.75 15.078 1 98.81 86 ASP A O 1
ATOM 716 N N . LEU A 1 87 ? -7.621 20.578 13.539 1 98.56 87 LEU A N 1
ATOM 717 C CA . LEU A 1 87 ? -8.406 21.719 13.07 1 98.56 87 LEU A CA 1
ATOM 718 C C . LEU A 1 87 ? -9.867 21.562 13.469 1 98.56 87 LEU A C 1
ATOM 720 O O . LEU A 1 87 ? -10.727 22.297 12.977 1 98.56 87 LEU A O 1
ATOM 724 N N . ARG A 1 88 ? -10.219 20.547 14.211 1 97.69 88 ARG A N 1
ATOM 725 C CA . ARG A 1 88 ? -11.578 20.391 14.703 1 97.69 88 ARG A CA 1
ATOM 726 C C . ARG A 1 88 ? -11.953 21.516 15.672 1 97.69 88 ARG A C 1
ATOM 728 O O . ARG A 1 88 ? -11.406 21.594 16.781 1 97.69 88 ARG A O 1
ATOM 735 N N . LYS A 1 89 ? -12.844 22.219 15.312 1 95.12 89 LYS A N 1
ATOM 736 C CA . LYS A 1 89 ? -13.164 23.453 16.016 1 95.12 89 LYS A CA 1
ATOM 737 C C . LYS A 1 89 ? -13.617 23.172 17.453 1 95.12 89 LYS A C 1
ATOM 739 O O . LYS A 1 89 ? -13.359 23.969 18.359 1 95.12 89 LYS A O 1
ATOM 744 N N . ASN A 1 90 ? -14.234 22.062 17.672 1 95.5 90 ASN A N 1
ATOM 745 C CA . ASN A 1 90 ? -14.75 21.75 19 1 95.5 90 ASN A CA 1
ATOM 746 C C . ASN A 1 90 ? -13.805 20.844 19.781 1 95.5 90 ASN A C 1
ATOM 748 O O . ASN A 1 90 ? -14.156 20.328 20.844 1 95.5 90 ASN A O 1
ATOM 752 N N . SER A 1 91 ? -12.641 20.672 19.297 1 97.44 91 SER A N 1
ATOM 753 C CA . SER A 1 91 ? -11.664 19.797 19.938 1 97.44 91 SER A CA 1
ATOM 754 C C . SER A 1 91 ? -10.906 20.547 21.047 1 97.44 91 SER A C 1
ATOM 756 O O . SER A 1 91 ? -10.57 21.719 20.891 1 97.44 91 SER A O 1
ATOM 758 N N . LYS A 1 92 ? -10.477 19.844 22.125 1 97.56 92 LYS A N 1
ATOM 759 C CA . LYS A 1 92 ? -9.664 20.391 23.203 1 97.56 92 LYS A CA 1
ATOM 760 C C . LYS A 1 92 ? -8.25 20.688 22.719 1 97.56 92 LYS A C 1
ATOM 762 O O . LYS A 1 92 ? -7.512 21.438 23.375 1 97.56 92 LYS A O 1
ATOM 767 N N . THR A 1 93 ? -7.91 20.109 21.641 1 98.19 93 THR A N 1
ATOM 768 C CA . THR A 1 93 ? -6.551 20.281 21.141 1 98.19 93 THR A CA 1
ATOM 769 C C . THR A 1 93 ? -6.543 21.047 19.828 1 98.19 93 THR A C 1
ATOM 771 O O . THR A 1 93 ? -5.633 20.891 19.016 1 98.19 93 THR A O 1
ATOM 774 N N . PHE A 1 94 ? -7.645 21.828 19.656 1 98.12 94 PHE A N 1
ATOM 775 C CA . PHE A 1 94 ? -7.703 22.672 18.453 1 98.12 94 PHE A CA 1
ATOM 776 C C . PHE A 1 94 ? -6.438 23.516 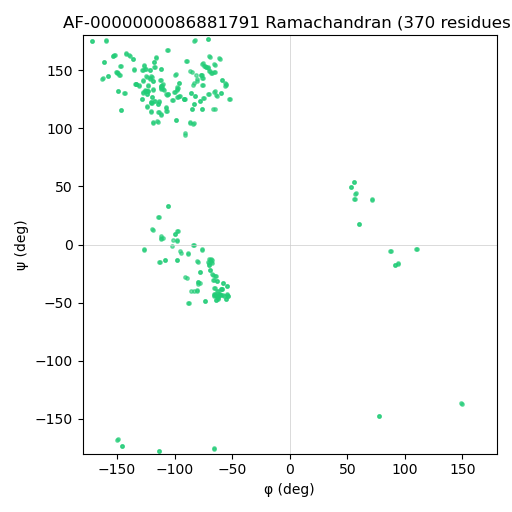18.328 1 98.12 94 PHE A C 1
ATOM 778 O O . PHE A 1 94 ? -6.031 24.188 19.297 1 98.12 94 PHE A O 1
ATOM 785 N N . GLY A 1 95 ? -5.773 23.406 17.172 1 97.88 95 GLY A N 1
ATOM 786 C CA . GLY A 1 95 ? -4.598 24.219 16.906 1 97.88 95 GLY A CA 1
ATOM 787 C C . GLY A 1 95 ? -3.312 23.594 17.406 1 97.88 95 GLY A C 1
ATOM 788 O O . GLY A 1 95 ? -2.223 24.109 17.172 1 97.88 95 GLY A O 1
ATOM 789 N N . LYS A 1 96 ? -3.473 22.5 18.094 1 98.38 96 LYS A N 1
ATOM 790 C CA . LYS A 1 96 ? -2.289 21.766 18.531 1 98.38 96 LYS A CA 1
ATOM 791 C C . LYS A 1 96 ? -1.872 20.719 17.484 1 98.38 96 LYS A C 1
ATOM 793 O O . LYS A 1 96 ? -2.678 20.328 16.641 1 98.38 96 LYS A O 1
ATOM 798 N N . TYR A 1 97 ? -0.603 20.344 17.547 1 98.62 97 TYR A N 1
ATOM 799 C CA . TYR A 1 97 ? -0.14 19.375 16.562 1 98.62 97 TYR A CA 1
ATOM 800 C C . TYR A 1 97 ? 0.516 18.188 17.234 1 98.62 97 TYR A C 1
ATOM 802 O O . TYR A 1 97 ? 0.917 18.266 18.406 1 98.62 97 TYR A O 1
ATOM 810 N N . PHE A 1 98 ? 0.491 17.094 16.609 1 98.69 98 PHE A N 1
ATOM 811 C CA . PHE A 1 98 ? 1.229 15.883 16.953 1 98.69 98 PHE A CA 1
ATOM 812 C C . PHE A 1 98 ? 2.307 15.594 15.914 1 98.69 98 PHE A C 1
ATOM 814 O O . PHE A 1 98 ? 2.115 15.852 14.727 1 98.69 98 PHE A O 1
ATOM 821 N N . SER A 1 99 ? 3.488 15.125 16.359 1 98.69 99 SER A N 1
ATOM 822 C CA . SER A 1 99 ? 4.582 14.781 15.453 1 98.69 99 SER A CA 1
ATOM 823 C C . SER A 1 99 ? 5.105 13.375 15.742 1 98.69 99 SER A C 1
ATOM 825 O O . SER A 1 99 ? 5.055 12.906 16.891 1 98.69 99 SER A O 1
ATOM 827 N N . VAL A 1 100 ? 5.594 12.742 14.711 1 98.69 100 VAL A N 1
ATOM 828 C CA . VAL A 1 100 ? 6.121 11.391 14.898 1 98.69 100 VAL A CA 1
ATOM 829 C C . VAL A 1 100 ? 7.102 11.062 13.773 1 98.69 100 VAL A C 1
ATOM 831 O O . VAL A 1 100 ? 6.953 11.547 12.648 1 98.69 100 VAL A O 1
ATOM 834 N N . LEU A 1 101 ? 8.141 10.305 14.117 1 98.75 101 LEU A N 1
ATOM 835 C CA . LEU A 1 101 ? 9.039 9.742 13.117 1 98.75 101 LEU A CA 1
ATOM 836 C C . LEU A 1 101 ? 8.477 8.453 12.531 1 98.75 101 LEU A C 1
ATOM 838 O O . LEU A 1 101 ? 8.148 7.52 13.273 1 98.75 101 LEU A O 1
ATOM 842 N N . LEU A 1 102 ? 8.273 8.391 11.258 1 98.81 102 LEU A N 1
ATOM 843 C CA . LEU A 1 102 ? 7.902 7.176 10.539 1 98.81 102 LEU A CA 1
ATOM 844 C C . LEU A 1 102 ? 9.039 6.711 9.633 1 98.81 102 LEU A C 1
ATOM 846 O O . LEU A 1 102 ? 9.68 7.527 8.969 1 98.81 102 LEU A O 1
ATOM 850 N N . SER A 1 103 ? 9.328 5.43 9.625 1 98.81 103 SER A N 1
ATOM 851 C CA . SER A 1 103 ? 10.43 4.918 8.812 1 98.81 103 SER A CA 1
ATOM 852 C C . SER A 1 103 ? 10.188 3.473 8.398 1 98.81 103 SER A C 1
ATOM 854 O O . SER A 1 103 ? 9.32 2.797 8.961 1 98.81 103 SER A O 1
ATOM 856 N N . ASP A 1 104 ? 10.945 3.043 7.383 1 98.31 104 ASP A N 1
ATOM 857 C CA . ASP A 1 104 ? 10.875 1.654 6.941 1 98.31 104 ASP A CA 1
ATOM 858 C C . ASP A 1 104 ? 11.438 0.71 8 1 98.31 104 ASP A C 1
ATOM 860 O O . ASP A 1 104 ? 11.219 -0.501 7.941 1 98.31 104 ASP A O 1
ATOM 864 N N . LYS A 1 105 ? 12.117 1.214 8.977 1 97.75 105 LYS A N 1
ATOM 865 C CA . LYS A 1 105 ? 12.688 0.403 10.047 1 97.75 105 LYS A CA 1
ATOM 866 C C . LYS A 1 105 ? 11.688 0.207 11.18 1 97.75 105 LYS A C 1
ATOM 868 O O . LYS A 1 105 ? 11.453 -0.92 11.625 1 97.75 105 LYS A O 1
ATOM 873 N N . ASN A 1 106 ? 11.078 1.333 11.664 1 98 106 ASN A N 1
ATOM 874 C CA . ASN A 1 106 ? 10.156 1.17 12.781 1 98 106 ASN A CA 1
ATOM 875 C C . ASN A 1 106 ? 8.812 0.624 12.328 1 98 106 ASN A C 1
ATOM 877 O O . ASN A 1 106 ? 8.055 0.066 13.133 1 98 106 ASN A O 1
ATOM 881 N N . LYS A 1 107 ? 8.453 0.817 11.023 1 98.12 107 LYS A N 1
ATOM 882 C CA . LYS A 1 107 ? 7.27 0.292 10.352 1 98.12 107 LYS A CA 1
ATOM 883 C C . LYS A 1 107 ? 5.992 0.78 11.031 1 98.12 107 LYS A C 1
ATOM 885 O O . LYS A 1 107 ? 4.934 0.162 10.891 1 98.12 107 LYS A O 1
ATOM 890 N N . ASN A 1 108 ? 6.121 1.87 11.852 1 98.44 108 ASN A N 1
ATOM 891 C CA . ASN A 1 108 ? 4.938 2.471 12.453 1 98.44 108 ASN A CA 1
ATOM 892 C C . ASN A 1 108 ? 4.051 3.139 11.406 1 98.44 108 ASN A C 1
ATOM 894 O O . ASN A 1 108 ? 4.547 3.643 10.398 1 98.44 108 ASN A O 1
ATOM 898 N N . MET A 1 109 ? 2.816 3.105 11.672 1 98.75 109 MET A N 1
ATOM 899 C CA . MET A 1 109 ? 1.833 3.822 10.867 1 98.75 109 MET A CA 1
ATOM 900 C C . MET A 1 109 ? 1.111 4.879 11.695 1 98.75 109 MET A C 1
ATOM 902 O O . MET A 1 109 ? 1.027 4.758 12.922 1 98.75 109 MET A O 1
ATOM 906 N N . LEU A 1 110 ? 0.661 5.879 11.055 1 98.88 110 LEU A N 1
ATOM 907 C CA . LEU A 1 110 ? -0.091 6.941 11.719 1 98.88 110 LEU A CA 1
ATOM 908 C C . LEU A 1 110 ? -1.491 7.066 11.125 1 98.88 110 LEU A C 1
ATOM 910 O O . LEU A 1 110 ? -1.646 7.199 9.914 1 98.88 110 LEU A O 1
ATOM 914 N N . TYR A 1 111 ? -2.5 6.934 11.961 1 98.88 111 TYR A N 1
ATOM 915 C CA . TYR A 1 111 ? -3.863 7.254 11.547 1 98.88 111 TYR A CA 1
ATOM 916 C C . TYR A 1 111 ? -4.25 8.656 11.992 1 98.88 111 TYR A C 1
ATOM 918 O O . TYR A 1 111 ? -4.094 9.008 13.164 1 98.88 111 TYR A O 1
ATOM 926 N N . ILE A 1 112 ? -4.691 9.414 11.078 1 98.62 112 ILE A N 1
ATOM 927 C CA . ILE A 1 112 ? -5.188 10.766 11.305 1 98.62 112 ILE A CA 1
ATOM 928 C C . ILE A 1 112 ? -6.645 10.859 10.859 1 98.62 112 ILE A C 1
ATOM 930 O O . ILE A 1 112 ? -6.961 10.609 9.695 1 98.62 112 ILE A O 1
ATOM 934 N N . PRO A 1 113 ? -7.605 11.242 11.773 1 98.06 113 PRO A N 1
ATOM 935 C CA . PRO A 1 113 ? -8.992 11.398 11.336 1 98.06 113 PRO A CA 1
ATOM 936 C C . PRO A 1 113 ? -9.195 12.617 10.438 1 98.06 113 PRO A C 1
ATOM 938 O O . PRO A 1 113 ? -8.227 13.305 10.094 1 98.06 113 PRO A O 1
ATOM 941 N N . GLU A 1 114 ? -10.445 12.789 9.945 1 98.19 114 GLU A N 1
ATOM 942 C CA . GLU A 1 114 ? -10.781 13.961 9.141 1 98.19 114 GLU A CA 1
ATOM 943 C C . GLU A 1 114 ? -10.578 15.25 9.93 1 98.19 114 GLU A C 1
ATOM 945 O O . GLU A 1 114 ? -10.531 15.227 11.164 1 98.19 114 GLU A O 1
ATOM 950 N N . GLU A 1 115 ? -10.453 16.328 9.211 1 98.06 115 GLU A N 1
ATOM 951 C CA . GLU A 1 115 ? -10.367 17.672 9.781 1 98.06 115 GLU A CA 1
ATOM 952 C C . GLU A 1 115 ? -9.031 17.891 10.477 1 98.06 115 GLU A C 1
ATOM 954 O O . GLU A 1 115 ? -8.977 18.469 11.562 1 98.06 115 GLU A O 1
ATOM 959 N N . PHE A 1 116 ? -8.023 17.406 9.938 1 98.75 116 PHE A N 1
ATOM 960 C CA . PHE A 1 116 ? -6.645 17.688 10.305 1 98.75 116 PHE A CA 1
ATOM 961 C C . PHE A 1 116 ? -5.875 18.266 9.117 1 98.75 116 PHE A C 1
ATOM 963 O O . PHE A 1 116 ? -6.102 17.859 7.977 1 98.75 116 PHE A O 1
ATOM 970 N N . ALA A 1 117 ? -5.004 19.188 9.336 1 98.75 117 ALA A N 1
ATOM 971 C CA . ALA A 1 117 ? -3.947 19.5 8.375 1 98.75 117 ALA A CA 1
ATOM 972 C C . ALA A 1 117 ? -2.76 18.562 8.539 1 98.75 117 ALA A C 1
ATOM 974 O O . ALA A 1 117 ? -2.377 18.219 9.656 1 98.75 117 ALA A O 1
ATOM 975 N N . HIS A 1 118 ? -2.221 18.109 7.48 1 98.81 118 HIS A N 1
ATOM 976 C CA . HIS A 1 118 ? -1.184 17.094 7.516 1 98.81 118 HIS A CA 1
ATOM 977 C C . HIS A 1 118 ? -0.016 17.453 6.605 1 98.81 118 HIS A C 1
ATOM 979 O O . HIS A 1 118 ? -0.221 17.969 5.504 1 98.81 118 HIS A O 1
ATOM 985 N N . GLY A 1 119 ? 1.15 17.234 7.051 1 98.69 119 GLY A N 1
ATOM 986 C CA . GLY A 1 119 ? 2.379 17.406 6.289 1 98.69 119 GLY A CA 1
ATOM 987 C C . GLY A 1 119 ? 3.547 16.625 6.863 1 98.69 119 GLY A C 1
ATOM 988 O O . GLY A 1 119 ? 3.41 15.961 7.895 1 98.69 119 GLY A O 1
ATOM 989 N N . TYR A 1 120 ? 4.688 16.672 6.129 1 98.88 120 TYR A N 1
ATOM 990 C CA . TYR A 1 120 ? 5.852 15.961 6.652 1 98.88 120 TYR A CA 1
ATOM 991 C C . TYR A 1 120 ? 7.133 16.469 6 1 98.88 120 TYR A C 1
ATOM 993 O O . TYR A 1 120 ? 7.098 17.031 4.91 1 98.88 120 TYR A O 1
ATOM 1001 N N . LEU A 1 121 ? 8.195 16.266 6.684 1 98.81 121 LEU A N 1
ATOM 1002 C CA . LEU A 1 121 ? 9.555 16.547 6.227 1 98.81 121 LEU A CA 1
ATOM 1003 C C . LEU A 1 121 ? 10.289 15.266 5.879 1 98.81 121 LEU A C 1
ATOM 1005 O O . LEU A 1 121 ? 10.32 14.328 6.684 1 98.81 121 LEU A O 1
ATOM 1009 N N . VAL A 1 122 ? 10.867 15.242 4.707 1 98.88 122 VAL A N 1
ATOM 1010 C CA . VAL A 1 122 ? 11.586 14.055 4.246 1 98.88 122 VAL A CA 1
ATOM 1011 C C . VAL A 1 122 ? 13.023 14.094 4.766 1 98.88 122 VAL A C 1
ATOM 1013 O O . VAL A 1 122 ? 13.742 15.078 4.559 1 98.88 122 VAL A O 1
ATOM 1016 N N . LEU A 1 123 ? 13.484 13 5.359 1 98.69 123 LEU A N 1
ATOM 1017 C CA . LEU A 1 123 ? 14.727 13.031 6.113 1 98.69 123 LEU A CA 1
ATOM 1018 C C . LEU A 1 123 ? 15.797 12.188 5.426 1 98.69 123 LEU A C 1
ATOM 1020 O O . LEU A 1 123 ? 16.984 12.273 5.77 1 98.69 123 LEU A O 1
ATOM 1024 N N . SER A 1 124 ? 15.406 11.344 4.477 1 98.31 124 SER A N 1
ATOM 1025 C CA . SER A 1 124 ? 16.344 10.453 3.793 1 98.31 124 SER A CA 1
ATOM 1026 C C . SER A 1 124 ? 16.438 10.789 2.307 1 98.31 124 SER A C 1
ATOM 1028 O O . SER A 1 124 ? 15.5 11.352 1.732 1 98.31 124 SER A O 1
ATOM 1030 N N . ASP A 1 125 ? 17.531 10.312 1.657 1 97.38 125 ASP A N 1
ATOM 1031 C CA . ASP A 1 125 ? 17.797 10.633 0.259 1 97.38 125 ASP A CA 1
ATOM 1032 C C . ASP A 1 125 ? 16.688 10.109 -0.647 1 97.38 125 ASP A C 1
ATOM 1034 O O . ASP A 1 125 ? 16.297 10.773 -1.604 1 97.38 125 ASP A O 1
ATOM 1038 N N . LYS A 1 126 ? 16.297 8.891 -0.452 1 97.19 126 LYS A N 1
ATOM 1039 C CA . LYS A 1 126 ? 15.141 8.305 -1.115 1 97.19 126 LYS A CA 1
ATOM 1040 C C . LYS A 1 126 ? 14.102 7.832 -0.097 1 97.19 126 LYS A C 1
ATOM 1042 O O . LYS A 1 126 ? 14.383 6.961 0.726 1 97.19 126 LYS A O 1
ATOM 1047 N N . THR A 1 127 ? 12.969 8.5 -0.156 1 98.62 127 THR A N 1
ATOM 1048 C CA . THR A 1 127 ? 11.898 8.18 0.784 1 98.62 127 THR A CA 1
ATOM 1049 C C . THR A 1 127 ? 10.602 7.879 0.043 1 98.62 127 THR A C 1
ATOM 1051 O O . THR A 1 127 ? 10.242 8.586 -0.899 1 98.62 127 THR A O 1
ATOM 1054 N N . GLU A 1 128 ? 9.961 6.816 0.416 1 98.81 128 GLU A N 1
ATOM 1055 C CA . GLU A 1 128 ? 8.672 6.461 -0.162 1 98.81 128 GLU A CA 1
ATOM 1056 C C . GLU A 1 128 ? 7.609 6.297 0.922 1 98.81 128 GLU A C 1
ATOM 1058 O O . GLU A 1 128 ? 7.84 5.613 1.923 1 98.81 128 GLU A O 1
ATOM 1063 N N . ILE A 1 129 ? 6.512 6.973 0.688 1 98.75 129 ILE A N 1
ATOM 1064 C CA . ILE A 1 129 ? 5.383 7.012 1.611 1 98.75 129 ILE A CA 1
ATOM 1065 C C . ILE A 1 129 ? 4.145 6.426 0.939 1 98.75 129 ILE A C 1
ATOM 1067 O O . ILE A 1 129 ? 3.873 6.703 -0.231 1 98.75 129 ILE A O 1
ATOM 1071 N N . LEU A 1 130 ? 3.465 5.551 1.686 1 98.88 130 LEU A N 1
ATOM 1072 C CA . LEU A 1 130 ? 2.141 5.082 1.294 1 98.88 130 LEU A CA 1
ATOM 1073 C C . LEU A 1 130 ? 1.071 5.629 2.232 1 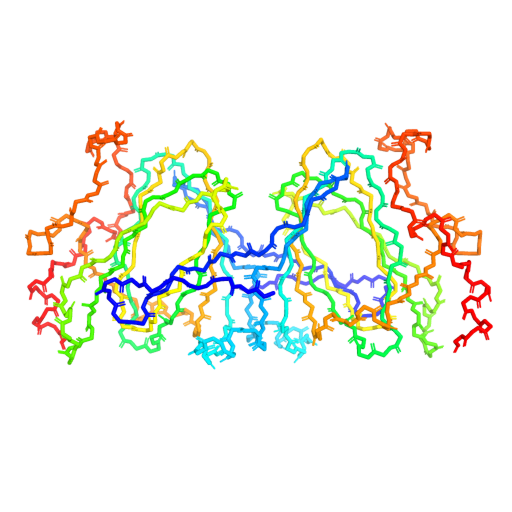98.88 130 LEU A C 1
ATOM 1075 O O . LEU A 1 130 ? 1.274 5.684 3.449 1 98.88 130 LEU A O 1
ATOM 1079 N N . TYR A 1 131 ? -0.021 6.062 1.67 1 98.75 131 TYR A N 1
ATOM 1080 C CA . TYR A 1 131 ? -1.113 6.406 2.574 1 98.75 131 TYR A CA 1
ATOM 1081 C C . TYR A 1 131 ? -2.465 6.125 1.931 1 98.75 131 TYR A C 1
ATOM 1083 O O . TYR A 1 131 ? -2.613 6.23 0.71 1 98.75 131 TYR A O 1
ATOM 1091 N N . LYS A 1 132 ? -3.375 5.727 2.729 1 98.81 132 LYS A N 1
ATOM 1092 C CA . LYS A 1 132 ? -4.785 5.535 2.398 1 98.81 132 LYS A CA 1
ATOM 1093 C C . LYS A 1 132 ? -5.625 6.727 2.852 1 98.81 132 LYS A C 1
ATOM 1095 O O . LYS A 1 132 ? -5.348 7.324 3.893 1 98.81 132 LYS A O 1
ATOM 1100 N N . THR A 1 133 ? -6.652 7.02 2.074 1 98.81 133 THR A N 1
ATOM 1101 C CA . THR A 1 133 ? -7.555 8.094 2.484 1 98.81 133 THR A CA 1
ATOM 1102 C C . THR A 1 133 ? -9 7.59 2.539 1 98.81 133 THR A C 1
ATOM 1104 O O . THR A 1 133 ? -9.375 6.695 1.78 1 98.81 133 THR A O 1
ATOM 1107 N N . THR A 1 134 ? -9.789 8.164 3.375 1 98.69 134 THR A N 1
ATOM 1108 C CA . THR A 1 134 ? -11.148 7.715 3.645 1 98.69 134 THR A CA 1
ATOM 1109 C C . THR A 1 134 ? -12.133 8.367 2.684 1 98.69 134 THR A C 1
ATOM 1111 O O . THR A 1 134 ? -13.328 8.047 2.699 1 98.69 134 THR A O 1
ATOM 1114 N N . ASP A 1 135 ? -11.758 9.281 1.894 1 98.62 135 ASP A N 1
ATOM 1115 C CA . ASP A 1 135 ? -12.508 9.875 0.793 1 98.62 135 ASP A CA 1
ATOM 1116 C C . ASP A 1 135 ? -11.602 10.172 -0.397 1 98.62 135 ASP A C 1
ATOM 1118 O O . ASP A 1 135 ? -10.375 10.094 -0.286 1 98.62 135 ASP A O 1
ATOM 1122 N N . TYR A 1 136 ? -12.258 10.406 -1.526 1 98.44 136 TYR A N 1
ATOM 1123 C CA . TYR A 1 136 ? -11.516 10.711 -2.742 1 98.44 136 TYR A CA 1
ATOM 1124 C C . TYR A 1 136 ? -10.891 12.102 -2.668 1 98.44 136 TYR A C 1
ATOM 1126 O O . TYR A 1 136 ? -11.375 12.969 -1.944 1 98.44 136 TYR A O 1
ATOM 1134 N N . TYR A 1 137 ? -9.805 12.273 -3.348 1 98.06 137 TYR A N 1
ATOM 1135 C CA . TYR A 1 137 ? -9.18 13.578 -3.471 1 98.06 137 TYR A CA 1
ATOM 1136 C C . TYR A 1 137 ? -9.961 14.469 -4.434 1 98.06 137 TYR A C 1
ATOM 1138 O O . TYR A 1 137 ? -10.258 14.062 -5.555 1 98.06 137 TYR A O 1
ATOM 1146 N N . TYR A 1 138 ? -10.336 15.617 -4.004 1 97.88 138 TYR A N 1
ATOM 1147 C CA . TYR A 1 138 ? -10.945 16.672 -4.812 1 97.88 138 TYR A CA 1
ATOM 1148 C C . TYR A 1 138 ? -10.086 17.922 -4.812 1 97.88 138 TYR A C 1
ATOM 1150 O O . TYR A 1 138 ? -10.086 18.688 -3.844 1 97.88 138 TYR A O 1
ATOM 1158 N N . PRO A 1 139 ? -9.398 18.141 -5.945 1 96.69 139 PRO A N 1
ATOM 1159 C CA . PRO A 1 139 ? -8.461 19.266 -5.973 1 96.69 139 PRO A CA 1
ATOM 1160 C C . PRO A 1 139 ? -9.141 20.594 -5.668 1 96.69 139 PRO A C 1
ATOM 1162 O O . PRO A 1 139 ? -8.516 21.484 -5.086 1 96.69 139 PRO A O 1
ATOM 1165 N N . GLU A 1 140 ? -10.383 20.766 -6.062 1 97.12 140 GLU A N 1
ATOM 1166 C CA . GLU A 1 140 ? -11.094 22.031 -5.898 1 97.12 140 GLU A CA 1
ATOM 1167 C C . GLU A 1 140 ? -11.359 22.328 -4.422 1 97.12 140 GLU A C 1
ATOM 1169 O O . GLU A 1 140 ? -11.68 23.453 -4.062 1 97.12 140 GLU A O 1
ATOM 1174 N N . TYR A 1 141 ? -11.234 21.344 -3.555 1 97.81 141 TYR A N 1
ATOM 1175 C CA . TYR A 1 141 ? -11.516 21.531 -2.137 1 97.81 141 TYR A CA 1
ATOM 1176 C C . TYR A 1 141 ? -10.242 21.469 -1.309 1 97.81 141 TYR A C 1
ATOM 1178 O O . TYR A 1 141 ? -10.297 21.453 -0.076 1 97.81 141 TYR A O 1
ATOM 1186 N N . GLU A 1 142 ? -9.078 21.375 -1.966 1 97.06 142 GLU A N 1
ATOM 1187 C CA . GLU A 1 142 ? -7.801 21.328 -1.264 1 97.06 142 GLU A CA 1
ATOM 1188 C C . GLU A 1 142 ? -7.406 22.703 -0.743 1 97.06 142 GLU A C 1
ATOM 1190 O O . GLU A 1 142 ? -7.602 23.719 -1.425 1 97.06 142 GLU A O 1
ATOM 1195 N N . SER A 1 143 ? -6.926 22.766 0.423 1 96.81 143 SER A N 1
ATOM 1196 C CA . SER A 1 143 ? -6.312 23.938 1.021 1 96.81 143 SER A CA 1
ATOM 1197 C C . SER A 1 143 ? -5.168 23.562 1.953 1 96.81 143 SER A C 1
ATOM 1199 O O . SER A 1 143 ? -4.719 22.406 1.952 1 96.81 143 SER A O 1
ATOM 1201 N N . GLY A 1 144 ? -4.617 24.578 2.684 1 98.19 144 GLY A N 1
ATOM 1202 C CA . GLY A 1 144 ? -3.492 24.312 3.562 1 98.19 144 GLY A CA 1
ATOM 1203 C C . GLY A 1 144 ? -3.121 25.484 4.445 1 98.19 144 GLY A C 1
ATOM 1204 O O . GLY A 1 144 ? -3.766 26.531 4.391 1 98.19 144 GLY A O 1
ATOM 1205 N N . ILE A 1 145 ? -2.219 25.25 5.285 1 98.62 145 ILE A N 1
ATOM 1206 C CA . ILE A 1 145 ? -1.606 26.25 6.152 1 98.62 145 ILE A CA 1
ATOM 1207 C C . ILE A 1 145 ? -0.094 26.266 5.941 1 98.62 145 ILE A C 1
ATOM 1209 O O . ILE A 1 145 ? 0.529 25.203 5.832 1 98.62 145 ILE A O 1
ATOM 1213 N N . ILE A 1 146 ? 0.438 27.406 5.875 1 98.44 146 ILE A N 1
ATOM 1214 C CA . ILE A 1 146 ? 1.861 27.547 5.59 1 98.44 146 ILE A CA 1
ATOM 1215 C C . ILE A 1 146 ? 2.674 26.812 6.656 1 98.44 146 ILE A C 1
ATOM 1217 O O . ILE A 1 146 ? 2.332 26.859 7.844 1 98.44 146 ILE A O 1
ATOM 1221 N N . TRP A 1 147 ? 3.777 26.141 6.25 1 98.12 147 TRP A N 1
ATOM 1222 C CA . TRP A 1 147 ? 4.516 25.219 7.094 1 98.12 147 TRP A CA 1
ATOM 1223 C C . TRP A 1 147 ? 5.176 25.938 8.266 1 98.12 147 TRP A C 1
ATOM 1225 O O . TRP A 1 147 ? 5.355 25.359 9.336 1 98.12 147 TRP A O 1
ATOM 1235 N N . ASN A 1 148 ? 5.539 27.172 8.078 1 97.62 148 ASN A N 1
ATOM 1236 C CA . ASN A 1 148 ? 6.25 27.938 9.094 1 97.62 148 ASN A CA 1
ATOM 1237 C C . ASN A 1 148 ? 5.344 28.969 9.766 1 97.62 148 ASN A C 1
ATOM 1239 O O . ASN A 1 148 ? 5.777 30.078 10.07 1 97.62 148 ASN A O 1
ATOM 1243 N N . ASP A 1 149 ? 4.121 28.625 9.891 1 98.5 149 ASP A N 1
ATOM 1244 C CA . ASP A 1 149 ? 3.154 29.5 10.531 1 98.5 149 ASP A CA 1
ATOM 1245 C C . ASP A 1 149 ? 3.607 29.875 11.945 1 98.5 149 ASP A C 1
ATOM 1247 O O . ASP A 1 149 ? 3.969 29.016 12.734 1 98.5 149 ASP A O 1
ATOM 1251 N N . LYS A 1 150 ? 3.469 31.125 12.312 1 97.88 150 LYS A N 1
ATOM 1252 C CA . LYS A 1 150 ? 3.969 31.641 13.586 1 97.88 150 LYS A CA 1
ATOM 1253 C C . LYS A 1 150 ? 3.041 31.25 14.734 1 97.88 150 LYS A C 1
ATOM 1255 O O . LYS A 1 150 ? 3.492 31.062 15.867 1 97.88 150 LYS A O 1
ATOM 1260 N N . THR A 1 151 ? 1.782 31.172 14.469 1 98.06 151 THR A N 1
ATOM 1261 C CA . THR A 1 151 ? 0.814 30.859 15.516 1 98.06 151 THR A CA 1
ATOM 1262 C C . THR A 1 151 ? 0.903 29.391 15.906 1 98.06 151 THR A C 1
ATOM 1264 O O . THR A 1 151 ? 0.954 29.062 17.094 1 98.06 151 THR A O 1
ATOM 1267 N N . LEU A 1 152 ? 0.914 28.484 14.906 1 98.31 152 LEU A N 1
ATOM 1268 C CA . LEU A 1 152 ? 1.042 27.062 15.188 1 98.31 152 LEU A CA 1
ATOM 1269 C C . LEU A 1 152 ? 2.404 26.75 15.797 1 98.31 152 LEU A C 1
ATOM 1271 O O . LEU A 1 152 ? 2.523 25.844 16.641 1 98.31 152 LEU A O 1
ATOM 1275 N N . ASN A 1 153 ? 3.438 27.469 15.297 1 98.19 153 ASN A N 1
ATOM 1276 C CA . ASN A 1 153 ? 4.797 27.391 15.812 1 98.19 153 ASN A CA 1
ATOM 1277 C C . ASN A 1 153 ? 5.285 25.938 15.859 1 98.19 153 ASN A C 1
ATOM 1279 O O . ASN A 1 153 ? 5.762 25.469 16.891 1 98.19 153 ASN A O 1
ATOM 1283 N N . ILE A 1 154 ? 5.117 25.234 14.773 1 98.56 154 ILE A N 1
ATOM 1284 C CA . ILE A 1 154 ? 5.5 23.828 14.68 1 98.56 154 ILE A CA 1
ATOM 1285 C C . ILE A 1 154 ? 7.023 23.703 14.688 1 98.56 154 ILE A C 1
ATOM 1287 O O . ILE A 1 154 ? 7.711 24.438 13.961 1 98.56 154 ILE A O 1
ATOM 1291 N N . ASN A 1 155 ? 7.539 22.859 15.539 1 98.31 155 ASN A N 1
ATOM 1292 C CA . ASN A 1 155 ? 8.953 22.516 15.523 1 98.31 155 ASN A CA 1
ATOM 1293 C C . ASN A 1 155 ? 9.242 21.359 14.562 1 98.31 155 ASN A C 1
ATOM 1295 O O . ASN A 1 155 ? 9.008 20.203 14.898 1 98.31 155 ASN A O 1
ATOM 1299 N N . TRP A 1 156 ? 9.82 21.641 13.43 1 98.25 156 TRP A N 1
ATOM 1300 C CA . TRP A 1 156 ? 10.117 20.641 12.406 1 98.25 156 TRP A CA 1
ATOM 1301 C C . TRP A 1 156 ? 11.43 19.922 12.711 1 98.25 156 TRP A C 1
ATOM 1303 O O . TRP A 1 156 ? 11.828 19 11.992 1 98.25 156 TRP A O 1
ATOM 1313 N N . ASN A 1 157 ? 12.047 20.312 13.781 1 97.56 157 ASN A N 1
ATOM 1314 C CA . ASN A 1 157 ? 13.281 19.703 14.258 1 97.56 157 ASN A CA 1
ATOM 1315 C C . ASN A 1 157 ? 14.375 19.719 13.195 1 97.56 157 ASN A C 1
ATOM 1317 O O . ASN A 1 157 ? 15.086 18.734 13 1 97.56 157 ASN A O 1
ATOM 1321 N N . LEU A 1 158 ? 14.477 20.797 12.438 1 97.75 158 LEU A N 1
ATOM 1322 C CA . LEU A 1 158 ? 15.43 20.938 11.344 1 97.75 158 LEU A CA 1
ATOM 1323 C C . LEU A 1 158 ? 16.859 20.734 11.836 1 97.75 158 LEU A C 1
ATOM 1325 O O . LEU A 1 158 ? 17.656 20.031 11.203 1 97.75 158 LEU A O 1
ATOM 1329 N N . ASP A 1 159 ? 17.188 21.328 12.977 1 96.75 159 ASP A N 1
ATOM 1330 C CA . ASP A 1 159 ? 18.531 21.203 13.523 1 96.75 159 ASP A CA 1
ATOM 1331 C C . ASP A 1 159 ? 18.828 19.75 13.906 1 96.75 159 ASP A C 1
ATOM 1333 O O . ASP A 1 159 ? 19.922 19.234 13.602 1 96.75 159 ASP A O 1
ATOM 1337 N N . LYS A 1 160 ? 17.844 19.203 14.492 1 97.25 160 LYS A N 1
ATOM 1338 C CA . LYS A 1 160 ? 18 17.812 14.922 1 97.25 160 LYS A CA 1
ATOM 1339 C C . LYS A 1 160 ? 18.297 16.906 13.734 1 97.25 160 LYS A C 1
ATOM 1341 O O . LYS A 1 160 ? 19.109 15.984 13.844 1 97.25 160 LYS A O 1
ATOM 1346 N N . TYR A 1 161 ? 17.703 17.141 12.641 1 96.94 161 TYR A N 1
ATOM 1347 C CA . TYR A 1 161 ? 17.844 16.266 11.484 1 96.94 161 TYR A CA 1
ATOM 1348 C C . TYR A 1 161 ? 18.844 16.828 10.484 1 96.94 161 TYR A C 1
ATOM 1350 O O . TYR A 1 161 ? 18.969 16.312 9.367 1 96.94 161 TYR A O 1
ATOM 1358 N N . LYS A 1 162 ? 19.531 17.859 10.875 1 96 162 LYS A N 1
ATOM 1359 C CA . LYS A 1 162 ? 20.625 18.453 10.125 1 96 162 LYS A CA 1
ATOM 1360 C C . LYS A 1 162 ? 20.172 18.891 8.734 1 96 162 LYS A C 1
ATOM 1362 O O . LYS A 1 162 ? 20.828 18.594 7.738 1 96 162 LYS A O 1
ATOM 1367 N N . ILE A 1 163 ? 19.047 19.5 8.688 1 97.31 163 ILE A N 1
ATOM 1368 C CA . ILE A 1 163 ? 18.531 20.094 7.457 1 97.31 163 ILE A CA 1
ATOM 1369 C C . ILE A 1 163 ? 18.453 21.609 7.598 1 97.31 163 ILE A C 1
ATOM 1371 O O . ILE A 1 163 ? 17.766 22.125 8.477 1 97.31 163 ILE A O 1
ATOM 1375 N N . LYS A 1 164 ? 19.188 22.297 6.672 1 97 164 LYS A N 1
ATOM 1376 C CA . LYS A 1 164 ? 19.125 23.766 6.68 1 97 164 LYS A CA 1
ATOM 1377 C C . LYS A 1 164 ? 17.828 24.266 6.047 1 97 164 LYS A C 1
ATOM 1379 O O . LYS A 1 164 ? 17.328 23.672 5.082 1 97 164 LYS A O 1
ATOM 1384 N N . LYS A 1 165 ? 17.344 25.344 6.57 1 96.12 165 LYS A N 1
ATOM 1385 C CA . LYS A 1 165 ? 16.141 25.953 6.023 1 96.12 165 LYS A CA 1
ATOM 1386 C C . LYS A 1 165 ? 16.297 26.234 4.531 1 96.12 165 LYS A C 1
ATOM 1388 O O . LYS A 1 165 ? 15.344 26.078 3.76 1 96.12 165 LYS A O 1
ATOM 1393 N N . SER A 1 166 ? 17.5 26.609 4.133 1 95.5 166 SER A N 1
ATOM 1394 C CA . SER A 1 166 ? 17.781 26.953 2.744 1 95.5 166 SER A CA 1
ATOM 1395 C C . SER A 1 166 ? 17.734 25.734 1.846 1 95.5 166 SER A C 1
ATOM 1397 O O . SER A 1 166 ? 17.672 25.844 0.62 1 95.5 166 SER A O 1
ATOM 1399 N N . GLU A 1 167 ? 17.781 24.547 2.385 1 95.88 167 GLU A N 1
ATOM 1400 C CA . GLU A 1 167 ? 17.812 23.297 1.633 1 95.88 167 GLU A CA 1
ATOM 1401 C C . GLU A 1 167 ? 16.406 22.734 1.465 1 95.88 167 GLU A C 1
ATOM 1403 O O . GLU A 1 167 ? 16.219 21.734 0.752 1 95.88 167 GLU A O 1
ATOM 1408 N N . LEU A 1 168 ? 15.5 23.391 2.139 1 98.06 168 LEU A N 1
ATOM 1409 C CA . LEU A 1 168 ? 14.133 22.891 2.049 1 98.06 168 LEU A CA 1
ATOM 1410 C C . LEU A 1 168 ? 13.594 23.031 0.628 1 98.06 168 LEU A C 1
ATOM 1412 O O . LEU A 1 168 ? 13.828 24.047 -0.033 1 98.06 168 LEU A O 1
ATOM 1416 N N . ILE A 1 169 ? 13.039 22.016 0.141 1 98 169 ILE A N 1
ATOM 1417 C CA . ILE A 1 169 ? 12.398 21.984 -1.172 1 98 169 ILE A CA 1
ATOM 1418 C C . ILE A 1 169 ? 10.883 21.953 -1.008 1 98 169 ILE A C 1
ATOM 1420 O O . ILE A 1 169 ? 10.336 20.984 -0.484 1 98 169 ILE A O 1
ATOM 1424 N N . LEU A 1 170 ? 10.195 22.969 -1.436 1 97.31 170 LEU A N 1
ATOM 1425 C CA . LEU A 1 170 ? 8.742 23.109 -1.342 1 97.31 170 LEU A CA 1
ATOM 1426 C C . LEU A 1 170 ? 8.125 23.281 -2.723 1 97.31 170 LEU A C 1
ATOM 1428 O O . LEU A 1 170 ? 8.758 23.844 -3.627 1 97.31 170 LEU A O 1
ATOM 1432 N N . SER A 1 171 ? 6.922 22.812 -2.828 1 95.94 171 SER A N 1
ATOM 1433 C CA . SER A 1 171 ? 6.188 23.141 -4.043 1 95.94 171 SER A CA 1
ATOM 1434 C C . SER A 1 171 ? 5.816 24.625 -4.086 1 95.94 171 SER A C 1
ATOM 1436 O O . SER A 1 171 ? 5.793 25.297 -3.051 1 95.94 171 SER A O 1
ATOM 1438 N N . SER A 1 172 ? 5.496 25.109 -5.328 1 95.06 172 SER A N 1
ATOM 1439 C CA . SER A 1 172 ? 5.031 26.484 -5.469 1 95.06 172 SER A CA 1
ATOM 1440 C C . SER A 1 172 ? 3.771 26.719 -4.641 1 95.06 172 SER A C 1
ATOM 1442 O O . SER A 1 172 ? 3.613 27.797 -4.043 1 95.06 172 SER A O 1
ATOM 1444 N N . LYS A 1 173 ? 2.934 25.797 -4.602 1 94.69 173 LYS A N 1
ATOM 1445 C CA . LYS A 1 173 ? 1.692 25.891 -3.838 1 94.69 173 LYS A CA 1
ATOM 1446 C C . LYS A 1 173 ? 1.974 26.016 -2.342 1 94.69 173 LYS A C 1
ATOM 1448 O O . LYS A 1 173 ? 1.387 26.859 -1.658 1 94.69 173 LYS A O 1
ATOM 1453 N N . ASP A 1 174 ? 2.867 25.25 -1.833 1 96.56 174 ASP A N 1
ATOM 1454 C CA . ASP A 1 174 ? 3.158 25.203 -0.404 1 96.56 174 ASP A CA 1
ATOM 1455 C C . ASP A 1 174 ? 3.82 26.484 0.066 1 96.56 174 ASP A C 1
ATOM 1457 O O . ASP A 1 174 ? 3.783 26.812 1.254 1 96.56 174 ASP A O 1
ATOM 1461 N N . GLN A 1 175 ? 4.406 27.172 -0.825 1 95.88 175 GLN A N 1
ATOM 1462 C CA . GLN A 1 175 ? 5.09 28.422 -0.487 1 95.88 175 GLN A CA 1
ATOM 1463 C C . GLN A 1 175 ? 4.102 29.562 -0.345 1 95.88 175 GLN A C 1
ATOM 1465 O O . GLN A 1 175 ? 4.445 30.625 0.198 1 95.88 175 GLN A O 1
ATOM 1470 N N . LYS A 1 176 ? 2.893 29.406 -0.807 1 95.81 176 LYS A N 1
ATOM 1471 C CA . LYS A 1 176 ? 1.947 30.516 -0.883 1 95.81 176 LYS A CA 1
ATOM 1472 C C . LYS A 1 176 ? 0.708 30.234 -0.036 1 95.81 176 LYS A C 1
ATOM 1474 O O . LYS A 1 176 ? -0.305 30.922 -0.166 1 95.81 176 LYS A O 1
ATOM 1479 N N . LEU A 1 177 ? 0.732 29.297 0.788 1 97.38 177 LEU A N 1
ATOM 1480 C CA . LEU A 1 177 ? -0.425 28.938 1.598 1 97.38 177 LEU A CA 1
ATOM 1481 C C . LEU A 1 177 ? -0.715 30.016 2.643 1 97.38 177 LEU A C 1
ATOM 1483 O O . LEU A 1 177 ? 0.202 30.688 3.119 1 97.38 177 LEU A O 1
ATOM 1487 N N . PRO A 1 178 ? -2.002 30.203 3.02 1 97.44 178 PRO A N 1
ATOM 1488 C CA . PRO A 1 178 ? -2.352 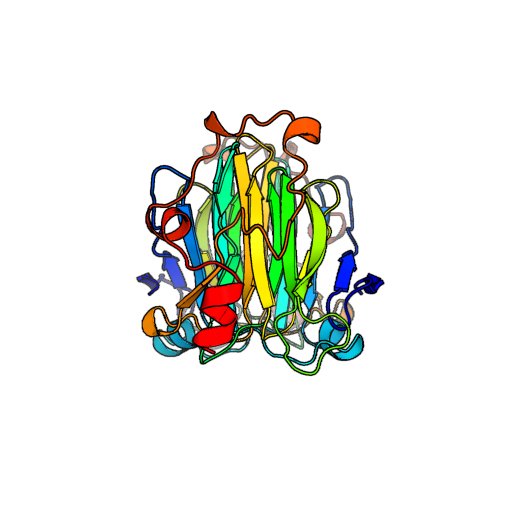31.125 4.094 1 97.44 178 PRO A CA 1
ATOM 1489 C C . PRO A 1 178 ? -1.812 30.688 5.453 1 97.44 178 PRO A C 1
ATOM 1491 O O . PRO A 1 178 ? -1.531 29.5 5.656 1 97.44 178 PRO A O 1
ATOM 1494 N N . ASP A 1 179 ? -1.622 31.656 6.348 1 97.94 179 ASP A N 1
ATOM 1495 C CA . ASP A 1 179 ? -1.241 31.297 7.707 1 97.94 179 ASP A CA 1
ATOM 1496 C C . ASP A 1 179 ? -2.467 30.922 8.539 1 97.94 179 ASP A C 1
ATOM 1498 O O . ASP A 1 179 ? -3.596 30.969 8.047 1 97.94 179 ASP A O 1
ATOM 1502 N N . PHE A 1 180 ? -2.256 30.484 9.75 1 98.38 180 PHE A N 1
ATOM 1503 C CA . PHE A 1 180 ? -3.316 29.953 10.594 1 98.38 180 PHE A CA 1
ATOM 1504 C C . PHE A 1 180 ? -4.363 31.016 10.891 1 98.38 180 PHE A C 1
ATOM 1506 O O . PHE A 1 180 ? -5.562 30.719 10.93 1 98.38 180 PHE A O 1
ATOM 1513 N N . ASN A 1 181 ? -3.965 32.219 11.133 1 97.94 181 ASN A N 1
ATOM 1514 C CA . ASN A 1 181 ? -4.91 33.312 11.391 1 97.94 181 ASN A CA 1
ATOM 1515 C C . ASN A 1 181 ? -5.809 33.562 10.188 1 97.94 181 ASN A C 1
ATOM 1517 O O . ASN A 1 181 ? -7.004 33.812 10.344 1 97.94 181 ASN A O 1
ATOM 1521 N N . GLU A 1 182 ? -5.242 33.594 9.023 1 97.56 182 GLU A N 1
ATOM 1522 C CA . GLU A 1 182 ? -6.027 33.719 7.805 1 97.56 182 GLU A CA 1
ATOM 1523 C C . GLU A 1 182 ? -7.016 32.562 7.656 1 97.56 182 GLU A C 1
ATOM 1525 O O . GLU A 1 182 ? -8.164 32.781 7.262 1 97.56 182 GLU A O 1
ATOM 1530 N N . TYR A 1 183 ? -6.516 31.344 7.941 1 96.44 183 TYR A N 1
ATOM 1531 C CA . TYR A 1 183 ? -7.375 30.156 7.93 1 96.44 183 TYR A CA 1
ATOM 1532 C C . TYR A 1 183 ? -8.586 30.359 8.828 1 96.44 183 TYR A C 1
ATOM 1534 O O . TYR A 1 183 ? -9.719 30.047 8.438 1 96.44 183 TYR A O 1
ATOM 1542 N N . LEU A 1 184 ? -8.422 30.906 10.047 1 96.12 184 LEU A N 1
ATOM 1543 C CA . LEU A 1 184 ? -9.492 31.109 11.016 1 96.12 184 LEU A CA 1
ATOM 1544 C C . LEU A 1 184 ? -10.516 32.125 10.484 1 96.12 184 LEU A C 1
ATOM 1546 O O . LEU A 1 184 ? -11.703 32.031 10.828 1 96.12 184 LEU A O 1
ATOM 1550 N N . LYS A 1 185 ? -10.055 33 9.641 1 95.94 185 LYS A N 1
ATOM 1551 C CA . LYS A 1 185 ? -10.945 34 9.078 1 95.94 185 LYS A CA 1
ATOM 1552 C C . LYS A 1 185 ? -11.781 33.438 7.941 1 95.94 185 LYS A C 1
ATOM 1554 O O . LYS A 1 185 ? -12.93 33.844 7.738 1 95.94 185 LYS A O 1
ATOM 1559 N N . ILE A 1 186 ? -11.227 32.531 7.246 1 91.38 186 ILE A N 1
ATOM 1560 C CA . ILE A 1 186 ? -11.852 32 6.047 1 91.38 186 ILE A CA 1
ATOM 1561 C C . ILE A 1 186 ? -12.82 30.875 6.43 1 91.38 186 ILE A C 1
ATOM 1563 O O . ILE A 1 186 ? -13.906 30.766 5.859 1 91.38 186 ILE A O 1
ATOM 1567 N N . TYR A 1 187 ? -12.398 30.078 7.371 1 86.62 187 TYR A N 1
ATOM 1568 C CA . TYR A 1 187 ? -13.172 28.891 7.695 1 86.62 187 TYR A CA 1
ATOM 1569 C C . TYR A 1 187 ? -13.648 28.922 9.141 1 86.62 187 TYR A C 1
ATOM 1571 O O . TYR A 1 187 ? -14.633 28.266 9.492 1 86.62 187 TYR A O 1
ATOM 1579 N N . MET B 1 1 ? -6.559 8.055 -13.117 1 80.88 1 MET B N 1
ATOM 1580 C CA . MET B 1 1 ? -7.094 6.996 -13.977 1 80.88 1 MET B CA 1
ATOM 1581 C C . MET B 1 1 ? -6.035 5.941 -14.266 1 80.88 1 MET B C 1
ATOM 1583 O O . MET B 1 1 ? -4.84 6.234 -14.25 1 80.88 1 MET B O 1
ATOM 1587 N N . PHE B 1 2 ? -6.379 4.66 -14.258 1 94.06 2 PHE B N 1
ATOM 1588 C CA . PHE B 1 2 ? -5.496 3.537 -14.547 1 94.06 2 PHE B CA 1
ATOM 1589 C C . PHE B 1 2 ? -5.691 3.043 -15.969 1 94.06 2 PHE B C 1
ATOM 1591 O O . PHE B 1 2 ? -6.82 2.979 -16.469 1 94.06 2 PHE B O 1
ATOM 1598 N N . ASP B 1 3 ? -4.562 2.881 -16.656 1 95.19 3 ASP B N 1
ATOM 1599 C CA . ASP B 1 3 ? -4.676 2.127 -17.891 1 95.19 3 ASP B CA 1
ATOM 1600 C C . ASP B 1 3 ? -4.82 0.631 -17.625 1 95.19 3 ASP B C 1
ATOM 1602 O O . ASP B 1 3 ? -4.188 0.1 -16.703 1 95.19 3 ASP B O 1
ATOM 1606 N N . ILE B 1 4 ? -5.605 -0.014 -18.422 1 95.62 4 ILE B N 1
ATOM 1607 C CA . ILE B 1 4 ? -5.867 -1.436 -18.219 1 95.62 4 ILE B CA 1
ATOM 1608 C C . ILE B 1 4 ? -5.52 -2.203 -19.5 1 95.62 4 ILE B C 1
ATOM 1610 O O . ILE B 1 4 ? -5.844 -1.761 -20.609 1 95.62 4 ILE B O 1
ATOM 1614 N N . LEU B 1 5 ? -4.785 -3.254 -19.312 1 95.56 5 LEU B N 1
ATOM 1615 C CA . LEU B 1 5 ? -4.469 -4.172 -20.406 1 95.56 5 LEU B CA 1
ATOM 1616 C C . LEU B 1 5 ? -5.031 -5.562 -20.125 1 95.56 5 LEU B C 1
ATOM 1618 O O . LEU B 1 5 ? -4.691 -6.176 -19.109 1 95.56 5 LEU B O 1
ATOM 1622 N N . LYS B 1 6 ? -5.824 -6.027 -21.047 1 94.44 6 LYS B N 1
ATOM 1623 C CA . LYS B 1 6 ? -6.32 -7.398 -20.938 1 94.44 6 LYS B CA 1
ATOM 1624 C C . LYS B 1 6 ? -5.219 -8.406 -21.234 1 94.44 6 LYS B C 1
ATOM 1626 O O . LYS B 1 6 ? -4.25 -8.086 -21.938 1 94.44 6 LYS B O 1
ATOM 1631 N N . THR B 1 7 ? -5.406 -9.586 -20.625 1 97.06 7 THR B N 1
ATOM 1632 C CA . THR B 1 7 ? -4.469 -10.672 -20.875 1 97.06 7 THR B CA 1
ATOM 1633 C C . THR B 1 7 ? -5.152 -11.812 -21.625 1 97.06 7 THR B C 1
ATOM 1635 O O . THR B 1 7 ? -6.293 -11.672 -22.078 1 97.06 7 THR B O 1
ATOM 1638 N N . ASN B 1 8 ? -4.402 -12.852 -21.859 1 96.38 8 ASN B N 1
ATOM 1639 C CA . ASN B 1 8 ? -4.973 -14.008 -22.547 1 96.38 8 ASN B CA 1
ATOM 1640 C C . ASN B 1 8 ? -5.852 -14.836 -21.609 1 96.38 8 ASN B C 1
ATOM 1642 O O . ASN B 1 8 ? -6.453 -15.828 -22.031 1 96.38 8 ASN B O 1
ATOM 1646 N N . ILE B 1 9 ? -5.934 -14.508 -20.375 1 97.94 9 ILE B N 1
ATOM 1647 C CA . ILE B 1 9 ? -6.82 -15.164 -19.422 1 97.94 9 ILE B CA 1
ATOM 1648 C C . ILE B 1 9 ? -7.895 -14.188 -18.953 1 97.94 9 ILE B C 1
ATOM 1650 O O . ILE B 1 9 ? -7.582 -13.148 -18.375 1 97.94 9 ILE B O 1
ATOM 1654 N N . ASN B 1 10 ? -9.117 -14.562 -19.141 1 95.5 10 ASN B N 1
ATOM 1655 C CA . ASN B 1 10 ? -10.242 -13.68 -18.828 1 95.5 10 ASN B CA 1
ATOM 1656 C C . ASN B 1 10 ? -10.25 -13.289 -17.359 1 95.5 10 ASN B C 1
ATOM 1658 O O . ASN B 1 10 ? -10.094 -14.141 -16.484 1 95.5 10 ASN B O 1
ATOM 1662 N N . GLY B 1 11 ? -10.375 -11.977 -17.078 1 96 11 GLY B N 1
ATOM 1663 C CA . GLY B 1 11 ? -10.5 -11.484 -15.711 1 96 11 GLY B CA 1
ATOM 1664 C C . GLY B 1 11 ? -9.172 -11.07 -15.102 1 96 11 GLY B C 1
ATOM 1665 O O . GLY B 1 11 ? -9.141 -10.453 -14.039 1 96 11 GLY B O 1
ATOM 1666 N N . VAL B 1 12 ? -8.102 -11.508 -15.734 1 98.19 12 VAL B N 1
ATOM 1667 C CA . VAL B 1 12 ? -6.773 -11.102 -15.289 1 98.19 12 VAL B CA 1
ATOM 1668 C C . VAL B 1 12 ? -6.336 -9.852 -16.047 1 98.19 12 VAL B C 1
ATOM 1670 O O . VAL B 1 12 ? -6.348 -9.836 -17.281 1 98.19 12 VAL B O 1
ATOM 1673 N N . TYR B 1 13 ? -5.965 -8.797 -15.328 1 98.19 13 TYR B N 1
ATOM 1674 C CA . TYR B 1 13 ? -5.641 -7.52 -15.953 1 98.19 13 TYR B CA 1
ATOM 1675 C C . TYR B 1 13 ? -4.277 -7.016 -15.492 1 98.19 13 TYR B C 1
ATOM 1677 O O . TYR B 1 13 ? -3.922 -7.152 -14.32 1 98.19 13 TYR B O 1
ATOM 1685 N N . ILE B 1 14 ? -3.553 -6.445 -16.406 1 98.69 14 ILE B N 1
ATOM 1686 C CA . ILE B 1 14 ? -2.428 -5.59 -16.047 1 98.69 14 ILE B CA 1
ATOM 1687 C C . ILE B 1 14 ? -2.898 -4.141 -15.938 1 98.69 14 ILE B C 1
ATOM 1689 O O . ILE B 1 14 ? -3.568 -3.627 -16.828 1 98.69 14 ILE B O 1
ATOM 1693 N N . LEU B 1 15 ? -2.65 -3.545 -14.844 1 98.44 15 LEU B N 1
ATOM 1694 C CA . LEU B 1 15 ? -3.01 -2.15 -14.617 1 98.44 15 LEU B CA 1
ATOM 1695 C C . LEU B 1 15 ? -1.765 -1.271 -14.562 1 98.44 15 LEU B C 1
ATOM 1697 O O . LEU B 1 15 ? -0.781 -1.617 -13.906 1 98.44 15 LEU B O 1
ATOM 1701 N N . LYS B 1 16 ? -1.818 -0.203 -15.227 1 97.94 16 LYS B N 1
ATOM 1702 C CA . LYS B 1 16 ? -0.735 0.776 -15.227 1 97.94 16 LYS B CA 1
ATOM 1703 C C . LYS B 1 16 ? -1.182 2.09 -14.594 1 97.94 16 LYS B C 1
ATOM 1705 O O . LYS B 1 16 ? -2.035 2.791 -15.141 1 97.94 16 LYS B O 1
ATOM 1710 N N . PRO B 1 17 ? -0.588 2.398 -13.484 1 97.81 17 PRO B N 1
ATOM 1711 C CA . PRO B 1 17 ? -0.961 3.67 -12.859 1 97.81 17 PRO B CA 1
ATOM 1712 C C . PRO B 1 17 ? -0.385 4.879 -13.594 1 97.81 17 PRO B C 1
ATOM 1714 O O . PRO B 1 17 ? 0.624 4.758 -14.297 1 97.81 17 PRO B O 1
ATOM 1717 N N . LYS B 1 18 ? -1.055 6.004 -13.477 1 97.12 18 LYS B N 1
ATOM 1718 C CA . LYS B 1 18 ? -0.456 7.27 -13.891 1 97.12 18 LYS B CA 1
ATOM 1719 C C . LYS B 1 18 ? 0.533 7.777 -12.844 1 97.12 18 LYS B C 1
ATOM 1721 O O . LYS B 1 18 ? 0.194 7.891 -11.664 1 97.12 18 LYS B O 1
ATOM 1726 N N . VAL B 1 19 ? 1.771 8 -13.273 1 97.81 19 VAL B N 1
ATOM 1727 C CA . VAL B 1 19 ? 2.82 8.469 -12.375 1 97.81 19 VAL B CA 1
ATOM 1728 C C . VAL B 1 19 ? 3.133 9.938 -12.672 1 97.81 19 VAL B C 1
ATOM 1730 O O . VAL B 1 19 ? 3.537 10.281 -13.781 1 97.81 19 VAL B O 1
ATOM 1733 N N . PHE B 1 20 ? 2.918 10.828 -11.711 1 97.25 20 PHE B N 1
ATOM 1734 C CA . PHE B 1 20 ? 3.24 12.242 -11.82 1 97.25 20 PHE B CA 1
ATOM 1735 C C . PHE B 1 20 ? 4.609 12.539 -11.219 1 97.25 20 PHE B C 1
ATOM 1737 O O . PHE B 1 20 ? 4.867 12.203 -10.062 1 97.25 20 PHE B O 1
ATOM 1744 N N . LYS B 1 21 ? 5.414 13.18 -11.969 1 96.38 21 LYS B N 1
ATOM 1745 C CA . LYS B 1 21 ? 6.77 13.461 -11.508 1 96.38 21 LYS B CA 1
ATOM 1746 C C . LYS B 1 21 ? 7.035 14.969 -11.461 1 96.38 21 LYS B C 1
ATOM 1748 O O . LYS B 1 21 ? 6.512 15.719 -12.289 1 96.38 21 LYS B O 1
ATOM 1753 N N . ASP B 1 22 ? 7.824 15.398 -10.469 1 94.38 22 ASP B N 1
ATOM 1754 C CA . ASP B 1 22 ? 8.383 16.75 -10.398 1 94.38 22 ASP B CA 1
ATOM 1755 C C . ASP B 1 22 ? 9.727 16.75 -9.664 1 94.38 22 ASP B C 1
ATOM 1757 O O . ASP B 1 22 ? 10.359 15.703 -9.516 1 94.38 22 ASP B O 1
ATOM 1761 N N . ASN B 1 23 ? 10.25 17.906 -9.297 1 93.5 23 ASN B N 1
ATOM 1762 C CA . ASN B 1 23 ? 11.594 17.984 -8.727 1 93.5 23 ASN B CA 1
ATOM 1763 C C . ASN B 1 23 ? 11.664 17.359 -7.344 1 93.5 23 ASN B C 1
ATOM 1765 O O . ASN B 1 23 ? 12.75 17.141 -6.812 1 93.5 23 ASN B O 1
ATOM 1769 N N . ARG B 1 24 ? 10.602 17.109 -6.773 1 93.94 24 ARG B N 1
ATOM 1770 C CA . ARG B 1 24 ? 10.562 16.547 -5.43 1 93.94 24 ARG B CA 1
ATOM 1771 C C . ARG B 1 24 ? 10.57 15.023 -5.48 1 93.94 24 ARG B C 1
ATOM 1773 O O . ARG B 1 24 ? 11.016 14.367 -4.539 1 93.94 24 ARG B O 1
ATOM 1780 N N . GLY B 1 25 ? 10.047 14.398 -6.539 1 96.31 25 GLY B N 1
ATOM 1781 C CA . GLY B 1 25 ? 9.875 12.969 -6.688 1 96.31 25 GLY B CA 1
ATOM 1782 C C . GLY B 1 25 ? 8.68 12.594 -7.543 1 96.31 25 GLY B C 1
ATOM 1783 O O . GLY B 1 25 ? 8.484 13.164 -8.617 1 96.31 25 GLY B O 1
ATOM 1784 N N . PHE B 1 26 ? 7.918 11.562 -7.074 1 97.5 26 PHE B N 1
ATOM 1785 C CA . PHE B 1 26 ? 6.742 11.227 -7.867 1 97.5 26 PHE B CA 1
ATOM 1786 C C . PHE B 1 26 ? 5.531 11 -6.973 1 97.5 26 PHE B C 1
ATOM 1788 O O . PHE B 1 26 ? 5.676 10.836 -5.758 1 97.5 26 PHE B O 1
ATOM 1795 N N . PHE B 1 27 ? 4.457 11.109 -7.547 1 97.5 27 PHE B N 1
ATOM 1796 C CA . PHE B 1 27 ? 3.168 10.797 -6.949 1 97.5 27 PHE B CA 1
ATOM 1797 C C . PHE B 1 27 ? 2.352 9.898 -7.867 1 97.5 27 PHE B C 1
ATOM 1799 O O . PHE B 1 27 ? 2.336 10.094 -9.086 1 97.5 27 PHE B O 1
ATOM 1806 N N . MET B 1 28 ? 1.719 8.883 -7.273 1 98.25 28 MET B N 1
ATOM 1807 C CA . MET B 1 28 ? 0.77 8.07 -8.031 1 98.25 28 MET B CA 1
ATOM 1808 C C . MET B 1 28 ? -0.323 7.52 -7.125 1 98.25 28 MET B C 1
ATOM 1810 O O . MET B 1 28 ? -0.097 7.312 -5.93 1 98.25 28 MET B O 1
ATOM 1814 N N . GLU B 1 29 ? -1.502 7.359 -7.68 1 98.44 29 GLU B N 1
ATOM 1815 C CA . GLU B 1 29 ? -2.508 6.52 -7.035 1 98.44 29 GLU B CA 1
ATOM 1816 C C . GLU B 1 29 ? -2.279 5.043 -7.344 1 98.44 29 GLU B C 1
ATOM 1818 O O . GLU B 1 29 ? -2.064 4.676 -8.5 1 98.44 29 GLU B O 1
ATOM 1823 N N . SER B 1 30 ? -2.223 4.254 -6.305 1 98.31 30 SER B N 1
ATOM 1824 C CA . SER B 1 30 ? -2.035 2.824 -6.531 1 98.31 30 SER B CA 1
ATOM 1825 C C . SER B 1 30 ? -3.365 2.078 -6.484 1 98.31 30 SER B C 1
ATOM 1827 O O . SER B 1 30 ? -3.447 0.918 -6.895 1 98.31 30 SER B O 1
ATOM 1829 N N . TRP B 1 31 ? -4.363 2.713 -6.016 1 98.5 31 TRP B N 1
ATOM 1830 C CA . TRP B 1 31 ? -5.719 2.176 -6.023 1 98.5 31 TRP B CA 1
ATOM 1831 C C . TRP B 1 31 ? -6.746 3.281 -5.805 1 98.5 31 TRP B C 1
ATOM 1833 O O . TRP B 1 31 ? -6.504 4.215 -5.035 1 98.5 31 TRP B O 1
ATOM 1843 N N . ASN B 1 32 ? -7.801 3.232 -6.406 1 98.44 32 ASN B N 1
ATOM 1844 C CA . ASN B 1 32 ? -8.969 4.102 -6.297 1 98.44 32 ASN B CA 1
ATOM 1845 C C . ASN B 1 32 ? -10.266 3.33 -6.52 1 98.44 32 ASN B C 1
ATOM 1847 O O . ASN B 1 32 ? -10.492 2.789 -7.602 1 98.44 32 ASN B O 1
ATOM 1851 N N . LYS B 1 33 ? -11.078 3.264 -5.473 1 98.06 33 LYS B N 1
ATOM 1852 C CA . LYS B 1 33 ? -12.266 2.412 -5.512 1 98.06 33 LYS B CA 1
ATOM 1853 C C . LYS B 1 33 ? -13.148 2.752 -6.711 1 98.06 33 LYS B C 1
ATOM 1855 O O . LYS B 1 33 ? -13.602 1.857 -7.43 1 98.06 33 LYS B O 1
ATOM 1860 N N . LYS B 1 34 ? -13.406 4.027 -6.934 1 97.44 34 LYS B N 1
ATOM 1861 C CA . LYS B 1 34 ? -14.258 4.473 -8.031 1 97.44 34 LYS B CA 1
ATOM 1862 C C . LYS B 1 34 ? -13.641 4.129 -9.383 1 97.44 34 LYS B C 1
ATOM 1864 O O . LYS B 1 34 ? -14.328 3.623 -10.273 1 97.44 34 LYS B O 1
ATOM 1869 N N . ASP B 1 35 ? -12.344 4.426 -9.57 1 96.81 35 ASP B N 1
ATOM 1870 C CA . ASP B 1 35 ? -11.664 4.148 -10.836 1 96.81 35 ASP B CA 1
ATOM 1871 C C . ASP B 1 35 ? -11.672 2.652 -11.148 1 96.81 35 ASP B C 1
ATOM 1873 O O . ASP B 1 35 ? -11.883 2.252 -12.297 1 96.81 35 ASP B O 1
ATOM 1877 N N . PHE B 1 36 ? -11.422 1.813 -10.156 1 97.44 36 PHE B N 1
ATOM 1878 C CA . PHE B 1 36 ? -11.406 0.369 -10.352 1 97.44 36 PHE B CA 1
ATOM 1879 C C . PHE B 1 36 ? -12.805 -0.139 -10.711 1 97.44 36 PHE B C 1
ATOM 1881 O O . PHE B 1 36 ? -12.953 -0.969 -11.609 1 97.44 36 PHE B O 1
ATOM 1888 N N . PHE B 1 37 ? -13.812 0.341 -10 1 96.38 37 PHE B N 1
ATOM 1889 C CA . PHE B 1 37 ? -15.188 -0.017 -10.32 1 96.38 37 PHE B CA 1
ATOM 1890 C C . PHE B 1 37 ? -15.5 0.285 -11.781 1 96.38 37 PHE B C 1
ATOM 1892 O O . PHE B 1 37 ? -16.094 -0.539 -12.477 1 96.38 37 PHE B O 1
ATOM 1899 N N . ASN B 1 38 ? -15.047 1.432 -12.234 1 95.25 38 ASN B N 1
ATOM 1900 C CA . ASN B 1 38 ? -15.352 1.896 -13.586 1 95.25 38 ASN B CA 1
ATOM 1901 C C . ASN B 1 38 ? -14.68 1.021 -14.641 1 95.25 38 ASN B C 1
ATOM 1903 O O . ASN B 1 38 ? -15.172 0.909 -15.766 1 95.25 38 ASN B O 1
ATOM 1907 N N . ILE B 1 39 ? -13.586 0.37 -14.297 1 93 39 ILE B N 1
ATOM 1908 C CA . ILE B 1 39 ? -12.898 -0.447 -15.289 1 93 39 ILE B CA 1
ATOM 1909 C C . ILE B 1 39 ? -13.312 -1.909 -15.133 1 93 39 ILE B C 1
ATOM 1911 O O . ILE B 1 39 ? -12.727 -2.797 -15.758 1 93 39 ILE B O 1
ATOM 1915 N N . GLY B 1 40 ? -14.234 -2.168 -14.195 1 93.69 40 GLY B N 1
ATOM 1916 C CA . GLY B 1 40 ? -14.867 -3.477 -14.164 1 93.69 40 GLY B CA 1
ATOM 1917 C C . GLY B 1 40 ? -14.453 -4.312 -12.969 1 93.69 40 GLY B C 1
ATOM 1918 O O . GLY B 1 40 ? -14.883 -5.461 -12.828 1 93.69 40 GLY B O 1
ATOM 1919 N N . ILE B 1 41 ? -13.555 -3.844 -12.164 1 95.75 41 ILE B N 1
ATOM 1920 C CA . ILE B 1 41 ? -13.18 -4.523 -10.93 1 95.75 41 ILE B CA 1
ATOM 1921 C C . ILE B 1 41 ? -14.039 -4.016 -9.773 1 95.75 41 ILE B C 1
ATOM 1923 O O . ILE B 1 41 ? -13.68 -3.043 -9.102 1 95.75 41 ILE B O 1
ATOM 1927 N N . LYS B 1 42 ? -15.055 -4.668 -9.469 1 96.06 42 LYS B N 1
ATOM 1928 C CA . LYS B 1 42 ? -16.109 -4.133 -8.617 1 96.06 42 LYS B CA 1
ATOM 1929 C C . LYS B 1 42 ? -16.016 -4.684 -7.199 1 96.06 42 LYS B C 1
ATOM 1931 O O . LYS B 1 42 ? -16.766 -4.277 -6.312 1 96.06 42 LYS B O 1
ATOM 1936 N N . LYS B 1 43 ? -15.086 -5.52 -6.98 1 95.19 43 LYS B N 1
ATOM 1937 C CA . LYS B 1 43 ? -14.93 -6.129 -5.664 1 95.19 43 LYS B CA 1
ATOM 1938 C C . LYS B 1 43 ? -14.281 -5.152 -4.684 1 95.19 43 LYS B C 1
ATOM 1940 O O . LYS B 1 43 ? -13.453 -4.328 -5.078 1 95.19 43 LYS B O 1
ATOM 1945 N N . ASP B 1 44 ? -14.688 -5.25 -3.439 1 96.81 44 ASP B N 1
ATOM 1946 C CA . ASP B 1 44 ? -14.016 -4.516 -2.373 1 96.81 44 ASP B CA 1
ATOM 1947 C C . ASP B 1 44 ? -12.742 -5.238 -1.935 1 96.81 44 ASP B C 1
ATOM 1949 O O . ASP B 1 44 ? -12.695 -6.469 -1.904 1 96.81 44 ASP B O 1
ATOM 1953 N N . PHE B 1 45 ? -11.727 -4.492 -1.63 1 98.62 45 PHE B N 1
ATOM 1954 C CA . PHE B 1 45 ? -10.523 -5.031 -1.005 1 98.62 45 PHE B CA 1
ATOM 1955 C C . PHE B 1 45 ? -10.562 -4.82 0.504 1 98.62 45 PHE B C 1
ATOM 1957 O O . PHE B 1 45 ? -10.891 -3.73 0.977 1 98.62 45 PHE B O 1
ATOM 1964 N N . VAL B 1 46 ? -10.195 -5.859 1.296 1 98.5 46 VAL B N 1
ATOM 1965 C CA . VAL B 1 46 ? -10.469 -5.781 2.727 1 98.5 46 VAL B CA 1
ATOM 1966 C C . VAL B 1 46 ? -9.188 -6.039 3.514 1 98.5 46 VAL B C 1
ATOM 1968 O O . VAL B 1 46 ? -9.18 -5.945 4.742 1 98.5 46 VAL B O 1
ATOM 1971 N N . GLN B 1 47 ? -8.164 -6.344 2.844 1 98.62 47 GLN B N 1
ATOM 1972 C CA . GLN B 1 47 ? -6.895 -6.645 3.504 1 98.62 47 GLN B CA 1
ATOM 1973 C C . GLN B 1 47 ? -5.711 -6.25 2.627 1 98.62 47 GLN B C 1
ATOM 1975 O O . GLN B 1 47 ? -5.715 -6.5 1.42 1 98.62 47 GLN B O 1
ATOM 1980 N N . ASP B 1 48 ? -4.711 -5.555 3.158 1 98.75 48 ASP B N 1
ATOM 1981 C CA . ASP B 1 48 ? -3.459 -5.211 2.49 1 98.75 48 ASP B CA 1
ATOM 1982 C C . ASP B 1 48 ? -2.279 -5.945 3.125 1 98.75 48 ASP B C 1
ATOM 1984 O O . ASP B 1 48 ? -2.162 -5.996 4.352 1 98.75 48 ASP B O 1
ATOM 1988 N N . ASN B 1 49 ? -1.416 -6.469 2.299 1 98.69 49 ASN B N 1
ATOM 1989 C CA . ASN B 1 49 ? -0.232 -7.191 2.75 1 98.69 49 ASN B CA 1
ATOM 1990 C C . ASN B 1 49 ? 1.044 -6.605 2.154 1 98.69 49 ASN B C 1
ATOM 1992 O O . ASN B 1 49 ? 1.028 -6.078 1.042 1 98.69 49 ASN B O 1
ATOM 1996 N N . HIS B 1 50 ? 2.09 -6.633 2.945 1 98.81 50 HIS B N 1
ATOM 1997 C CA . HIS B 1 50 ? 3.434 -6.203 2.578 1 98.81 50 HIS B CA 1
ATOM 1998 C C . HIS B 1 50 ? 4.449 -7.316 2.805 1 98.81 50 HIS B C 1
ATOM 2000 O O . HIS B 1 50 ? 4.617 -7.789 3.932 1 98.81 50 HIS B O 1
ATOM 2006 N N . VAL B 1 51 ? 5.121 -7.77 1.73 1 98.62 51 VAL B N 1
ATOM 2007 C CA . VAL B 1 51 ? 6.031 -8.906 1.796 1 98.62 51 VAL B CA 1
ATOM 2008 C C . VAL B 1 51 ? 7.418 -8.492 1.309 1 98.62 51 VAL B C 1
ATOM 2010 O O . VAL B 1 51 ? 7.543 -7.812 0.288 1 98.62 51 VAL B O 1
ATOM 2013 N N . GLN B 1 52 ? 8.398 -8.812 2.002 1 98.69 52 GLN B N 1
ATOM 2014 C CA . GLN B 1 52 ? 9.781 -8.688 1.552 1 98.69 52 GLN B CA 1
ATOM 2015 C C . GLN B 1 52 ? 10.422 -10.055 1.354 1 98.69 52 GLN B C 1
ATOM 2017 O O . GLN B 1 52 ? 10.25 -10.953 2.178 1 98.69 52 GLN B O 1
ATOM 2022 N N . SER B 1 53 ? 11.102 -10.242 0.29 1 98.62 53 SER B N 1
ATOM 2023 C CA . SER B 1 53 ? 11.805 -11.484 -0.013 1 98.62 53 SER B CA 1
ATOM 2024 C C . SER B 1 53 ? 13.172 -11.203 -0.634 1 98.62 53 SER B C 1
ATOM 2026 O O . SER B 1 53 ? 13.438 -10.086 -1.084 1 98.62 53 SER B O 1
ATOM 2028 N N . LYS B 1 54 ? 14.031 -12.172 -0.651 1 97.88 54 LYS B N 1
ATOM 2029 C CA . LYS B 1 54 ? 15.336 -12.078 -1.306 1 97.88 54 LYS B CA 1
ATOM 2030 C C . LYS B 1 54 ? 15.359 -12.891 -2.596 1 97.88 54 LYS B C 1
ATOM 2032 O O . LYS B 1 54 ? 14.484 -13.727 -2.824 1 97.88 54 LYS B O 1
ATOM 2037 N N . LYS B 1 55 ? 16.391 -12.633 -3.352 1 98.06 55 LYS B N 1
ATOM 2038 C CA . LYS B 1 55 ? 16.547 -13.297 -4.641 1 98.06 55 LYS B CA 1
ATOM 2039 C C . LYS B 1 55 ? 16.516 -14.82 -4.484 1 98.06 55 LYS B C 1
ATOM 2041 O O . LYS B 1 55 ? 17.125 -15.359 -3.561 1 98.06 55 LYS B O 1
ATOM 2046 N N . GLY B 1 56 ? 15.82 -15.438 -5.422 1 98.19 56 GLY B N 1
ATOM 2047 C CA . GLY B 1 56 ? 15.773 -16.891 -5.43 1 98.19 56 GLY B CA 1
ATOM 2048 C C . GLY B 1 56 ? 14.602 -17.453 -4.652 1 98.19 56 GLY B C 1
ATOM 2049 O O . GLY B 1 56 ? 14.289 -18.641 -4.773 1 98.19 56 GLY B O 1
ATOM 2050 N N . VAL B 1 57 ? 14.023 -16.672 -3.828 1 98.69 57 VAL B N 1
ATOM 2051 C CA . VAL B 1 57 ? 12.812 -17.125 -3.145 1 98.69 57 VAL B CA 1
ATOM 2052 C C . VAL B 1 57 ? 11.711 -17.359 -4.164 1 98.69 57 VAL B C 1
ATOM 2054 O O . VAL B 1 57 ? 11.477 -16.547 -5.055 1 98.69 57 VAL B O 1
ATOM 2057 N N . LEU B 1 58 ? 11.125 -18.484 -4.113 1 98.5 58 LEU B N 1
ATOM 2058 C CA . LEU B 1 58 ? 9.93 -18.828 -4.871 1 98.5 58 LEU B CA 1
ATOM 2059 C C . LEU B 1 58 ? 8.75 -19.078 -3.939 1 98.5 58 LEU B C 1
ATOM 2061 O O . LEU B 1 58 ? 8.742 -20.062 -3.193 1 98.5 58 LEU B O 1
ATOM 2065 N N . ARG B 1 59 ? 7.84 -18.156 -3.896 1 97.69 59 ARG B N 1
ATOM 2066 C CA . ARG B 1 59 ? 6.59 -18.391 -3.182 1 97.69 59 ARG B CA 1
ATOM 2067 C C . ARG B 1 59 ? 5.574 -19.109 -4.07 1 97.69 59 ARG B C 1
ATOM 2069 O O . ARG B 1 59 ? 5.129 -18.562 -5.078 1 97.69 59 ARG B O 1
ATOM 2076 N N . GLY B 1 60 ? 5.223 -20.281 -3.66 1 93.56 60 GLY B N 1
ATOM 2077 C CA . GLY B 1 60 ? 4.508 -21.234 -4.496 1 93.56 60 GLY B CA 1
ATOM 2078 C C . GLY B 1 60 ? 3.107 -20.781 -4.855 1 93.56 60 GLY B C 1
ATOM 2079 O O . GLY B 1 60 ? 2.742 -19.625 -4.602 1 93.56 60 GLY B O 1
ATOM 2080 N N . LEU B 1 61 ? 2.355 -21.703 -5.586 1 98.5 61 LEU B N 1
ATOM 2081 C CA . LEU B 1 61 ? 1.021 -21.406 -6.094 1 98.5 61 LEU B CA 1
ATOM 2082 C C . LEU B 1 61 ? -0.033 -21.625 -5.016 1 98.5 61 LEU B C 1
ATOM 2084 O O . LEU B 1 61 ? -0.407 -22.766 -4.73 1 98.5 61 LEU B O 1
ATOM 2088 N N . HIS B 1 62 ? -0.497 -20.547 -4.496 1 98.62 62 HIS B N 1
ATOM 2089 C CA . HIS B 1 62 ? -1.429 -20.641 -3.379 1 98.62 62 HIS B CA 1
ATOM 2090 C C . HIS B 1 62 ? -2.824 -20.188 -3.781 1 98.62 62 HIS B C 1
ATOM 2092 O O . HIS B 1 62 ? -2.973 -19.344 -4.676 1 98.62 62 HIS B O 1
ATOM 2098 N N . PHE B 1 63 ? -3.846 -20.75 -3.123 1 98.19 63 PHE B N 1
ATOM 2099 C CA . PHE B 1 63 ? -5.234 -20.328 -3.254 1 98.19 63 PHE B CA 1
ATOM 2100 C C . PHE B 1 63 ? -6.023 -20.656 -1.993 1 98.19 63 PHE B C 1
ATOM 2102 O O . PHE B 1 63 ? -5.531 -21.375 -1.119 1 98.19 63 PHE B O 1
ATOM 2109 N N . GLN B 1 64 ? -7.141 -20.031 -1.837 1 98.06 64 GLN B N 1
ATOM 2110 C CA . GLN B 1 64 ? -8.094 -20.344 -0.774 1 98.06 64 GLN B CA 1
ATOM 2111 C C . GLN B 1 64 ? -9.203 -21.25 -1.28 1 98.06 64 GLN B C 1
ATOM 2113 O O . GLN B 1 64 ? -9.82 -20.984 -2.314 1 98.06 64 GLN B O 1
ATOM 2118 N N . THR B 1 65 ? -9.555 -22.328 -0.552 1 97.38 65 THR B N 1
ATOM 2119 C CA . THR B 1 65 ? -10.609 -23.25 -0.954 1 97.38 65 THR B CA 1
ATOM 2120 C C . THR B 1 65 ? -11.984 -22.688 -0.606 1 97.38 65 THR B C 1
ATOM 2122 O O . THR B 1 65 ? -12.969 -22.969 -1.284 1 97.38 65 THR B O 1
ATOM 2125 N N . LYS B 1 66 ? -12.141 -22.094 0.449 1 97.5 66 LYS B N 1
ATOM 2126 C CA . LYS B 1 66 ? -13.25 -21.25 0.896 1 97.5 66 LYS B CA 1
ATOM 2127 C C . LYS B 1 66 ? -12.789 -19.828 1.17 1 97.5 66 LYS B C 1
ATOM 2129 O O . LYS B 1 66 ? -11.594 -19.578 1.332 1 97.5 66 LYS B O 1
ATOM 2134 N N . HIS B 1 67 ? -13.734 -18.906 1.116 1 97.88 67 HIS B N 1
ATOM 2135 C CA . HIS B 1 67 ? -13.352 -17.516 1.286 1 97.88 67 HIS B CA 1
ATOM 2136 C C . HIS B 1 67 ? -12.281 -17.109 0.277 1 97.88 67 HIS B C 1
ATOM 2138 O O . HIS B 1 67 ? -11.219 -16.609 0.658 1 97.88 67 HIS B O 1
ATOM 2144 N N . LYS B 1 68 ? -12.602 -17.359 -0.936 1 98.25 68 LYS B N 1
ATOM 2145 C CA . LYS B 1 68 ? -11.656 -17.156 -2.029 1 98.25 68 LYS B CA 1
ATOM 2146 C C . LYS B 1 68 ? -11.305 -15.68 -2.186 1 98.25 68 LYS B C 1
ATOM 2148 O O . LYS B 1 68 ? -12.156 -14.805 -1.988 1 98.25 68 LYS B O 1
ATOM 2153 N N . GLN B 1 69 ? -10.094 -15.398 -2.621 1 98.12 69 GLN B N 1
ATOM 2154 C CA . GLN B 1 69 ? -9.578 -14.039 -2.666 1 98.12 69 GLN B CA 1
ATOM 2155 C C . GLN B 1 69 ? -9.219 -13.633 -4.094 1 98.12 69 GLN B C 1
ATOM 2157 O O . GLN B 1 69 ? -8.523 -14.367 -4.793 1 98.12 69 GLN B O 1
ATOM 2162 N N . GLY B 1 70 ? -9.742 -12.492 -4.566 1 98.5 70 GLY B N 1
ATOM 2163 C CA . GLY B 1 70 ? -9.055 -11.75 -5.605 1 98.5 70 GLY B CA 1
ATOM 2164 C C . GLY B 1 70 ? -7.855 -10.977 -5.094 1 98.5 70 GLY B C 1
ATOM 2165 O O . GLY B 1 70 ? -7.762 -10.688 -3.896 1 98.5 70 GLY B O 1
ATOM 2166 N N . LYS B 1 71 ? -6.914 -10.703 -5.973 1 98.81 71 LYS B N 1
ATOM 2167 C CA . LYS B 1 71 ? -5.688 -10.039 -5.547 1 98.81 71 LYS B CA 1
ATOM 2168 C C . LYS B 1 71 ? -5.324 -8.898 -6.488 1 98.81 71 LYS B C 1
ATOM 2170 O O . LYS B 1 71 ? -5.504 -9 -7.703 1 98.81 71 LYS B O 1
ATOM 2175 N N . LEU B 1 72 ? -4.902 -7.812 -5.965 1 98.88 72 LEU B N 1
ATOM 2176 C CA . LEU B 1 72 ? -4.188 -6.754 -6.676 1 98.88 72 LEU B CA 1
ATOM 2177 C C . LEU B 1 72 ? -2.74 -6.664 -6.199 1 98.88 72 LEU B C 1
ATOM 2179 O O . LEU B 1 72 ? -2.48 -6.258 -5.066 1 98.88 72 LEU B O 1
ATOM 2183 N N . ILE B 1 73 ? -1.763 -7.016 -7.062 1 98.88 73 ILE B N 1
ATOM 2184 C CA . ILE B 1 73 ? -0.377 -7.188 -6.641 1 98.88 73 ILE B CA 1
ATOM 2185 C C . ILE B 1 73 ? 0.514 -6.188 -7.375 1 98.88 73 ILE B C 1
ATOM 2187 O O . ILE B 1 73 ? 0.331 -5.945 -8.57 1 98.88 73 ILE B O 1
ATOM 2191 N N . ARG B 1 74 ? 1.434 -5.656 -6.703 1 98.88 74 ARG B N 1
ATOM 2192 C CA . ARG B 1 74 ? 2.463 -4.828 -7.324 1 98.88 74 ARG B CA 1
ATOM 2193 C C . ARG B 1 74 ? 3.795 -4.973 -6.594 1 98.88 74 ARG B C 1
ATOM 2195 O O . ARG B 1 74 ? 3.826 -5.328 -5.414 1 98.88 74 ARG B O 1
ATOM 2202 N N . CYS B 1 75 ? 4.871 -4.75 -7.309 1 98.88 75 CYS B N 1
ATOM 2203 C CA . CYS B 1 75 ? 6.219 -4.754 -6.75 1 98.88 75 CYS B CA 1
ATOM 2204 C C . CYS B 1 75 ? 6.727 -3.332 -6.539 1 98.88 75 CYS B C 1
ATOM 2206 O O . CYS B 1 75 ? 6.789 -2.543 -7.484 1 98.88 75 CYS B O 1
ATOM 2208 N N . ILE B 1 76 ? 7.129 -3.014 -5.316 1 98.62 76 ILE B N 1
ATOM 2209 C CA . ILE B 1 76 ? 7.469 -1.625 -5.027 1 98.62 76 ILE B CA 1
ATOM 2210 C C . ILE B 1 76 ? 8.984 -1.489 -4.855 1 98.62 76 ILE B C 1
ATOM 2212 O O . ILE B 1 76 ? 9.508 -0.376 -4.77 1 98.62 76 ILE B O 1
ATOM 2216 N N . ASN B 1 77 ? 9.664 -2.516 -4.727 1 98.56 77 ASN B N 1
ATOM 2217 C CA . ASN B 1 77 ? 11.125 -2.613 -4.738 1 98.56 77 ASN B CA 1
ATOM 2218 C C . ASN B 1 77 ? 11.594 -3.893 -5.426 1 98.56 77 ASN B C 1
ATOM 2220 O O . ASN B 1 77 ? 11.102 -4.98 -5.117 1 98.56 77 ASN B O 1
ATOM 2224 N N . GLY B 1 78 ? 12.555 -3.764 -6.375 1 98.56 78 GLY B N 1
ATOM 2225 C CA . GLY B 1 78 ? 13.055 -4.93 -7.082 1 98.56 78 GLY B CA 1
ATOM 2226 C C . GLY B 1 78 ? 12.117 -5.422 -8.164 1 98.56 78 GLY B C 1
ATOM 2227 O O . GLY B 1 78 ? 11.531 -4.617 -8.898 1 98.56 78 GLY B O 1
ATOM 2228 N N . LYS B 1 79 ? 12.172 -6.82 -8.336 1 98.62 79 LYS B N 1
ATOM 2229 C CA . LYS B 1 79 ? 11.391 -7.426 -9.414 1 98.62 79 LYS B CA 1
ATOM 2230 C C . LYS B 1 79 ? 10.961 -8.844 -9.047 1 98.62 79 LYS B C 1
ATOM 2232 O O . LYS B 1 79 ? 11.688 -9.562 -8.367 1 98.62 79 LYS B O 1
ATOM 2237 N N . ILE B 1 80 ? 9.828 -9.148 -9.562 1 98.88 80 ILE B N 1
ATOM 2238 C CA . ILE B 1 80 ? 9.352 -10.523 -9.43 1 98.88 80 ILE B CA 1
ATOM 2239 C C . ILE B 1 80 ? 8.797 -11.008 -10.766 1 98.88 80 ILE B C 1
ATOM 2241 O O . ILE B 1 80 ? 8.383 -10.203 -11.602 1 98.88 80 ILE B O 1
ATOM 2245 N N . TYR B 1 81 ? 8.891 -12.273 -10.977 1 98.88 81 TYR B N 1
ATOM 2246 C CA . TYR B 1 81 ? 8.172 -12.961 -12.039 1 98.88 81 TYR B CA 1
ATOM 2247 C C . TYR B 1 81 ? 6.914 -13.641 -11.5 1 98.88 81 TYR B C 1
ATOM 2249 O O . TYR B 1 81 ? 6.996 -14.688 -10.859 1 98.88 81 TYR B O 1
ATOM 2257 N N . ASP B 1 82 ? 5.77 -13.07 -11.82 1 98.88 82 ASP B N 1
ATOM 2258 C CA . ASP B 1 82 ? 4.5 -13.438 -11.203 1 98.88 82 ASP B CA 1
ATOM 2259 C C . ASP B 1 82 ? 3.74 -14.445 -12.062 1 98.88 82 ASP B C 1
ATOM 2261 O O . ASP B 1 82 ? 3.707 -14.32 -13.289 1 98.88 82 ASP B O 1
ATOM 2265 N N . ILE B 1 83 ? 3.143 -15.422 -11.414 1 98.81 83 ILE B N 1
ATOM 2266 C CA . ILE B 1 83 ? 2.412 -16.484 -12.086 1 98.81 83 ILE B CA 1
ATOM 2267 C C . ILE B 1 83 ? 1.003 -16.594 -11.5 1 98.81 83 ILE B C 1
ATOM 2269 O O . ILE B 1 83 ? 0.828 -16.625 -10.281 1 98.81 83 ILE B O 1
ATOM 2273 N N . SER B 1 84 ? 0.022 -16.641 -12.328 1 98.81 84 SER B N 1
ATOM 2274 C CA . SER B 1 84 ? -1.358 -16.891 -11.938 1 98.81 84 SER B CA 1
ATOM 2275 C C . SER B 1 84 ? -1.968 -18.016 -12.766 1 98.81 84 SER B C 1
ATOM 2277 O O . SER B 1 84 ? -1.991 -17.953 -13.992 1 98.81 84 SER B O 1
ATOM 2279 N N . VAL B 1 85 ? -2.492 -19.016 -12.125 1 98.81 85 VAL B N 1
ATOM 2280 C CA . VAL B 1 85 ? -3.074 -20.172 -12.781 1 98.81 85 VAL B CA 1
ATOM 2281 C C . VAL B 1 85 ? -4.594 -20.141 -12.656 1 98.81 85 VAL B C 1
ATOM 2283 O O . VAL B 1 85 ? -5.133 -20.031 -11.555 1 98.81 85 VAL B O 1
ATOM 2286 N N . ASP B 1 86 ? -5.301 -20.297 -13.781 1 98.81 86 ASP B N 1
ATOM 2287 C CA . ASP B 1 86 ? -6.762 -20.297 -13.805 1 98.81 86 ASP B CA 1
ATOM 2288 C C . ASP B 1 86 ? -7.316 -21.625 -13.281 1 98.81 86 ASP B C 1
ATOM 2290 O O . ASP B 1 86 ? -7.137 -22.672 -13.906 1 98.81 86 ASP B O 1
ATOM 2294 N N . LEU B 1 87 ? -8.039 -21.594 -12.172 1 98.56 87 LEU B N 1
ATOM 2295 C CA . LEU B 1 87 ? -8.609 -22.797 -11.578 1 98.56 87 LEU B CA 1
ATOM 2296 C C . LEU B 1 87 ? -10.133 -22.781 -11.688 1 98.56 87 LEU B C 1
ATOM 2298 O O . LEU B 1 87 ? -10.805 -23.594 -11.055 1 98.56 87 LEU B O 1
ATOM 2302 N N . ARG B 1 88 ? -10.703 -21.844 -12.344 1 97.62 88 ARG B N 1
ATOM 2303 C CA . ARG B 1 88 ? -12.148 -21.812 -12.562 1 97.62 88 ARG B CA 1
ATOM 2304 C C . ARG B 1 88 ? -12.586 -22.969 -13.453 1 97.62 88 ARG B C 1
ATOM 2306 O O . ARG B 1 88 ? -12.258 -23 -14.641 1 97.62 88 ARG B O 1
ATOM 2313 N N . LYS B 1 89 ? -13.312 -23.75 -12.945 1 95.06 89 LYS B N 1
ATOM 2314 C CA . LYS B 1 89 ? -13.648 -25.016 -13.594 1 95.06 89 LYS B CA 1
ATOM 2315 C C . LYS B 1 89 ? -14.391 -24.797 -14.906 1 95.06 89 LYS B C 1
ATOM 2317 O O . LYS B 1 89 ? -14.242 -25.562 -15.852 1 95.06 89 LYS B O 1
ATOM 2322 N N . ASN B 1 90 ? -15.141 -23.766 -14.992 1 95.44 90 ASN B N 1
ATOM 2323 C CA . ASN B 1 90 ? -15.945 -23.5 -16.188 1 95.44 90 ASN B CA 1
ATOM 2324 C C . ASN B 1 90 ? -15.258 -22.516 -17.125 1 95.44 90 ASN B C 1
ATOM 2326 O O . ASN B 1 90 ? -15.859 -22.047 -18.094 1 95.44 90 ASN B O 1
ATOM 2330 N N . SER B 1 91 ? -14.031 -22.25 -16.875 1 97.44 91 SER B N 1
ATOM 2331 C CA . SER B 1 91 ? -13.297 -21.281 -17.688 1 97.44 91 SER B CA 1
ATOM 2332 C C . SER B 1 91 ? -12.695 -21.953 -18.922 1 97.44 91 SER B C 1
ATOM 2334 O O . SER B 1 91 ? -12.234 -23.094 -18.844 1 97.44 91 SER B O 1
ATOM 2336 N N . LYS B 1 92 ? -12.547 -21.219 -20.047 1 97.56 92 LYS B N 1
ATOM 2337 C CA . LYS B 1 92 ? -11.906 -21.703 -21.281 1 97.56 92 LYS B CA 1
ATOM 2338 C C . LYS B 1 92 ? -10.398 -21.859 -21.078 1 97.56 92 LYS B C 1
ATOM 2340 O O . LYS B 1 92 ? -9.734 -22.531 -21.859 1 97.56 92 LYS B O 1
ATOM 2345 N N . THR B 1 93 ? -9.914 -21.25 -20.078 1 98.19 93 THR B N 1
ATOM 2346 C CA . THR B 1 93 ? -8.469 -21.281 -19.844 1 98.19 93 THR B CA 1
ATOM 2347 C C . THR B 1 93 ? -8.141 -22.031 -18.562 1 98.19 93 THR B C 1
ATOM 2349 O O . THR B 1 93 ? -7.113 -21.781 -17.922 1 98.19 93 THR B O 1
ATOM 2352 N N . PHE B 1 94 ? -9.102 -22.906 -18.188 1 98.12 94 PHE B N 1
ATOM 2353 C CA . PHE B 1 94 ? -8.852 -23.734 -17 1 98.12 94 PHE B CA 1
ATOM 2354 C C . PHE B 1 94 ? -7.512 -24.453 -17.125 1 98.12 94 PHE B C 1
ATOM 2356 O O . PHE B 1 94 ? -7.23 -25.078 -18.141 1 98.12 94 PHE B O 1
ATOM 2363 N N . GLY B 1 95 ? -6.664 -24.266 -16.125 1 97.88 95 GLY B N 1
ATOM 2364 C CA . GLY B 1 95 ? -5.387 -24.953 -16.078 1 97.88 95 GLY B CA 1
ATOM 2365 C C . GLY B 1 95 ? -4.285 -24.219 -16.812 1 97.88 95 GLY B C 1
ATOM 2366 O O . GLY B 1 95 ? -3.127 -24.641 -16.797 1 97.88 95 GLY B O 1
ATOM 2367 N N . LYS B 1 96 ? -4.676 -23.156 -17.453 1 98.31 96 LYS B N 1
ATOM 2368 C CA . LYS B 1 96 ? -3.672 -22.312 -18.094 1 98.31 96 LYS B CA 1
ATOM 2369 C C . LYS B 1 96 ? -3.166 -21.234 -17.141 1 98.31 96 LYS B C 1
ATOM 2371 O O . LYS B 1 96 ? -3.832 -20.906 -16.156 1 98.31 96 LYS B O 1
ATOM 2376 N N . TYR B 1 97 ? -1.979 -20.734 -17.453 1 98.56 97 TYR B N 1
ATOM 2377 C CA . TYR B 1 97 ? -1.433 -19.719 -16.562 1 98.56 97 TYR B CA 1
ATOM 2378 C C . TYR B 1 97 ? -1.037 -18.469 -17.344 1 98.56 97 TYR B C 1
ATOM 2380 O O . TYR B 1 97 ? -0.866 -18.516 -18.562 1 98.56 97 TYR B O 1
ATOM 2388 N N . PHE B 1 98 ? -1.034 -17.375 -16.703 1 98.69 98 PHE B N 1
ATOM 2389 C CA . PHE B 1 98 ? -0.496 -16.109 -17.172 1 98.69 98 PHE B CA 1
ATOM 2390 C C . PHE B 1 98 ? 0.727 -15.703 -16.344 1 98.69 98 PHE B C 1
ATOM 2392 O O . PHE B 1 98 ? 0.791 -15.961 -15.148 1 98.69 98 PHE B O 1
ATOM 2399 N N . SER B 1 99 ? 1.751 -15.133 -17 1 98.69 99 SER B N 1
ATOM 2400 C CA . SER B 1 99 ? 2.959 -14.672 -16.328 1 98.69 99 SER B CA 1
ATOM 2401 C C . SER B 1 99 ? 3.275 -13.227 -16.688 1 98.69 99 SER B C 1
ATOM 2403 O O . SER B 1 99 ? 2.959 -12.773 -17.797 1 98.69 99 SER B O 1
ATOM 2405 N N . VAL B 1 100 ? 3.895 -12.539 -15.766 1 98.69 100 VAL B N 1
ATOM 2406 C CA . VAL B 1 100 ? 4.242 -11.148 -16.031 1 98.69 100 VAL B CA 1
ATOM 2407 C C . VAL B 1 100 ? 5.383 -10.719 -15.109 1 98.69 100 VAL B C 1
ATOM 2409 O O . VAL B 1 100 ? 5.504 -11.203 -13.984 1 98.69 100 VAL B O 1
ATOM 2412 N N . LEU B 1 101 ? 6.258 -9.867 -15.625 1 98.75 101 LEU B N 1
ATOM 2413 C CA . LEU B 1 101 ? 7.273 -9.211 -14.812 1 98.75 101 LEU B CA 1
ATOM 2414 C C . LEU B 1 101 ? 6.707 -7.977 -14.125 1 98.75 101 LEU B C 1
ATOM 2416 O O . LEU B 1 101 ? 6.152 -7.09 -14.773 1 98.75 101 LEU B O 1
ATOM 2420 N N . LEU B 1 102 ? 6.746 -7.926 -12.836 1 98.81 102 LEU B N 1
ATOM 2421 C CA . LEU B 1 102 ? 6.406 -6.746 -12.055 1 98.81 102 LEU B CA 1
ATOM 2422 C C . LEU B 1 102 ? 7.645 -6.168 -11.375 1 98.81 102 LEU B C 1
ATOM 2424 O O . LEU B 1 102 ? 8.477 -6.91 -10.852 1 98.81 102 LEU B O 1
ATOM 2428 N N . SER B 1 103 ? 7.805 -4.859 -11.398 1 98.81 103 SER B N 1
ATOM 2429 C CA . SER B 1 103 ? 8.984 -4.238 -10.812 1 98.81 103 SER B CA 1
ATOM 2430 C C . SER B 1 103 ? 8.688 -2.818 -10.344 1 98.81 103 SER B C 1
ATOM 2432 O O . SER B 1 103 ? 7.672 -2.234 -10.727 1 98.81 103 SER B O 1
ATOM 2434 N N . ASP B 1 104 ? 9.586 -2.311 -9.492 1 98.38 104 ASP B N 1
ATOM 2435 C CA . ASP B 1 104 ? 9.469 -0.931 -9.031 1 98.38 104 ASP B CA 1
ATOM 2436 C C . ASP B 1 104 ? 9.727 0.054 -10.172 1 98.38 104 ASP B C 1
ATOM 2438 O O . ASP B 1 104 ? 9.414 1.24 -10.055 1 98.38 104 ASP B O 1
ATOM 2442 N N . LYS B 1 105 ? 10.234 -0.386 -11.258 1 97.69 105 LYS B N 1
ATOM 2443 C CA . LYS B 1 105 ? 10.516 0.466 -12.414 1 97.69 105 LYS B CA 1
ATOM 2444 C C . LYS B 1 105 ? 9.305 0.554 -13.336 1 97.69 105 LYS B C 1
ATOM 2446 O O . LYS B 1 105 ? 8.883 1.648 -13.719 1 97.69 105 LYS B O 1
ATOM 2451 N N . ASN B 1 106 ? 8.727 -0.636 -13.703 1 98 106 ASN B N 1
ATOM 2452 C CA . ASN B 1 106 ? 7.598 -0.572 -14.625 1 98 106 ASN B CA 1
ATOM 2453 C C . ASN B 1 106 ? 6.312 -0.152 -13.914 1 98 106 ASN B C 1
ATOM 2455 O O . ASN B 1 106 ? 5.375 0.327 -14.555 1 98 106 ASN B O 1
ATOM 2459 N N . LYS B 1 107 ? 6.23 -0.375 -12.578 1 98.12 107 LYS B N 1
ATOM 2460 C CA . LYS B 1 107 ? 5.152 0.039 -11.688 1 98.12 107 LYS B CA 1
ATOM 2461 C C . LYS B 1 107 ? 3.822 -0.577 -12.109 1 98.12 107 LYS B C 1
ATOM 2463 O O . LYS B 1 107 ? 2.756 -0.062 -11.766 1 98.12 107 LYS B O 1
ATOM 2468 N N . ASN B 1 108 ? 3.9 -1.651 -12.953 1 98.44 108 ASN B N 1
ATOM 2469 C CA . ASN B 1 108 ? 2.684 -2.367 -13.328 1 98.44 108 ASN B CA 1
ATOM 2470 C C . ASN B 1 108 ? 2.082 -3.109 -12.133 1 98.44 108 ASN B C 1
ATOM 2472 O O . ASN B 1 108 ? 2.809 -3.549 -11.242 1 98.44 108 ASN B O 1
ATOM 2476 N N . MET B 1 109 ? 0.824 -3.197 -12.156 1 98.81 109 MET B N 1
ATOM 2477 C CA . MET B 1 109 ? 0.086 -3.998 -11.188 1 98.81 109 MET B CA 1
ATOM 2478 C C . MET B 1 109 ? -0.671 -5.129 -11.875 1 98.81 109 MET B C 1
ATOM 2480 O O . MET B 1 109 ? -1 -5.031 -13.062 1 98.81 109 MET B O 1
ATOM 2484 N N . LEU B 1 110 ? -0.896 -6.168 -11.172 1 98.88 110 LEU B N 1
ATOM 2485 C CA . LEU B 1 110 ? -1.653 -7.305 -11.68 1 98.88 110 LEU B CA 1
ATOM 2486 C C . LEU B 1 110 ? -2.898 -7.555 -10.836 1 98.88 110 LEU B C 1
ATOM 2488 O O . LEU B 1 110 ? -2.809 -7.684 -9.617 1 98.88 110 LEU B O 1
ATOM 2492 N N . TYR B 1 111 ? -4.059 -7.527 -11.461 1 98.88 111 TYR B N 1
ATOM 2493 C CA . TYR B 1 111 ? -5.281 -7.973 -10.805 1 98.88 111 TYR B CA 1
ATOM 2494 C C . TYR B 1 111 ? -5.609 -9.414 -11.188 1 98.88 111 TYR B C 1
ATOM 2496 O O . TYR B 1 111 ? -5.648 -9.758 -12.367 1 98.88 111 TYR B O 1
ATOM 2504 N N . ILE B 1 112 ? -5.797 -10.203 -10.203 1 98.62 112 ILE B N 1
ATOM 2505 C CA . ILE B 1 112 ? -6.203 -11.602 -10.352 1 98.62 112 ILE B CA 1
ATOM 2506 C C . ILE B 1 112 ? -7.535 -11.828 -9.633 1 98.62 112 ILE B C 1
ATOM 2508 O O . ILE B 1 112 ? -7.645 -11.586 -8.43 1 98.62 112 ILE B O 1
ATOM 2512 N N . PRO B 1 113 ? -8.602 -12.312 -10.352 1 98 113 PRO B N 1
ATOM 2513 C CA . PRO B 1 113 ? -9.859 -12.602 -9.656 1 98 113 PRO B CA 1
ATOM 2514 C C . PRO B 1 113 ? -9.766 -13.82 -8.75 1 98 113 PRO B C 1
ATOM 2516 O O . PRO B 1 113 ? -8.68 -14.406 -8.594 1 98 113 PRO B O 1
ATOM 2519 N N . GLU B 1 114 ? -10.875 -14.109 -8.031 1 98.12 114 GLU B N 1
ATOM 2520 C CA . GLU B 1 114 ? -10.93 -15.297 -7.188 1 98.12 114 GLU B CA 1
ATOM 2521 C C . GLU B 1 114 ? -10.758 -16.562 -8.016 1 98.12 114 GLU B C 1
ATOM 2523 O O . GLU B 1 114 ? -10.945 -16.562 -9.234 1 98.12 114 GLU B O 1
ATOM 2528 N N . GLU B 1 115 ? -10.391 -17.625 -7.344 1 98.06 115 GLU B N 1
ATOM 2529 C CA . GLU B 1 115 ? -10.281 -18.953 -7.93 1 98.06 115 GLU B CA 1
ATOM 2530 C C . GLU B 1 115 ? -9.078 -19.047 -8.867 1 98.06 115 GLU B C 1
ATOM 2532 O O . GLU B 1 115 ? -9.18 -19.625 -9.953 1 98.06 115 GLU B O 1
ATOM 2537 N N . PHE B 1 116 ? -8.055 -18.453 -8.516 1 98.75 116 PHE B N 1
ATOM 2538 C CA . PHE B 1 116 ? -6.75 -18.609 -9.148 1 98.75 116 PHE B CA 1
ATOM 2539 C C . PHE B 1 116 ? -5.719 -19.094 -8.133 1 98.75 116 PHE B C 1
ATOM 2541 O O . PHE B 1 116 ? -5.758 -18.703 -6.965 1 98.75 116 PHE B O 1
ATOM 2548 N N . ALA B 1 117 ? -4.816 -19.938 -8.531 1 98.75 117 ALA B N 1
ATOM 2549 C CA . ALA B 1 117 ? -3.572 -20.141 -7.789 1 98.75 117 ALA B CA 1
ATOM 2550 C C . ALA B 1 117 ? -2.531 -19.078 -8.164 1 98.75 117 ALA B C 1
ATOM 2552 O O . ALA B 1 117 ? -2.4 -18.719 -9.336 1 98.75 117 ALA B O 1
ATOM 2553 N N . HIS B 1 118 ? -1.845 -18.594 -7.234 1 98.81 118 HIS B N 1
ATOM 2554 C CA . HIS B 1 118 ? -0.936 -17.469 -7.453 1 98.81 118 HIS B CA 1
ATOM 2555 C C . HIS B 1 118 ? 0.414 -17.719 -6.789 1 98.81 118 HIS B C 1
ATOM 2557 O O . HIS B 1 118 ? 0.473 -18.234 -5.672 1 98.81 118 HIS B O 1
ATOM 2563 N N . GLY B 1 119 ? 1.444 -17.391 -7.441 1 98.69 119 GLY B N 1
ATOM 2564 C CA . GLY B 1 119 ? 2.805 -17.422 -6.926 1 98.69 119 GLY B CA 1
ATOM 2565 C C . GLY B 1 119 ? 3.76 -16.547 -7.707 1 98.69 119 GLY B C 1
ATOM 2566 O O . GLY B 1 119 ? 3.367 -15.906 -8.688 1 98.69 119 GLY B O 1
ATOM 2567 N N . TYR B 1 120 ? 5.027 -16.469 -7.207 1 98.81 120 TYR B N 1
ATOM 2568 C CA . TYR B 1 120 ? 5.996 -15.656 -7.934 1 98.81 120 TYR B CA 1
ATOM 2569 C C . TYR B 1 120 ? 7.422 -16.031 -7.539 1 98.81 120 TYR B C 1
ATOM 2571 O O . TYR B 1 120 ? 7.652 -16.594 -6.465 1 98.81 120 TYR B O 1
ATOM 2579 N N . LEU B 1 121 ? 8.305 -15.734 -8.398 1 98.81 121 LEU B N 1
ATOM 2580 C CA . LEU B 1 121 ? 9.742 -15.883 -8.211 1 98.81 121 LEU B CA 1
ATOM 2581 C C . LEU B 1 121 ? 10.406 -14.523 -8 1 98.81 121 LEU B C 1
ATOM 2583 O O . LEU B 1 121 ? 10.188 -13.594 -8.781 1 98.81 121 LEU B O 1
ATOM 2587 N N . VAL B 1 122 ? 11.188 -14.43 -6.965 1 98.88 122 VAL B N 1
ATOM 2588 C CA . VAL B 1 122 ? 11.867 -13.18 -6.641 1 98.88 122 VAL B CA 1
ATOM 2589 C C . VAL B 1 122 ? 13.172 -13.086 -7.422 1 98.88 122 VAL B C 1
ATOM 2591 O O . VAL B 1 122 ? 14.008 -13.992 -7.367 1 98.88 122 VAL B O 1
ATOM 2594 N N . LEU B 1 123 ? 13.406 -11.961 -8.086 1 98.69 123 LEU B N 1
ATOM 2595 C CA . LEU B 1 123 ? 14.484 -11.867 -9.062 1 98.69 123 LEU B CA 1
ATOM 2596 C C . LEU B 1 123 ? 15.578 -10.922 -8.578 1 98.69 123 LEU B C 1
ATOM 2598 O O . LEU B 1 123 ? 16.672 -10.898 -9.141 1 98.69 123 LEU B O 1
ATOM 2602 N N . SER B 1 124 ? 15.297 -10.109 -7.555 1 98.31 124 SER B N 1
ATOM 2603 C CA . SER B 1 124 ? 16.25 -9.125 -7.051 1 98.31 124 SER B CA 1
ATOM 2604 C C . SER B 1 124 ? 16.656 -9.438 -5.609 1 98.31 124 SER B C 1
ATOM 2606 O O . SER B 1 124 ? 15.891 -10.078 -4.875 1 98.31 124 SER B O 1
ATOM 2608 N N . ASP B 1 125 ? 17.797 -8.867 -5.168 1 97.25 125 ASP B N 1
ATOM 2609 C CA . ASP B 1 125 ? 18.344 -9.148 -3.846 1 97.25 125 ASP B CA 1
ATOM 2610 C C . ASP B 1 125 ? 17.391 -8.711 -2.744 1 97.25 125 ASP B C 1
ATOM 2612 O O . ASP B 1 125 ? 17.234 -9.398 -1.736 1 97.25 125 ASP B O 1
ATOM 2616 N N . LYS B 1 126 ? 16.859 -7.539 -2.85 1 97.06 126 LYS B N 1
ATOM 2617 C CA . LYS B 1 126 ? 15.789 -7.051 -1.977 1 97.06 126 LYS B CA 1
ATOM 2618 C C . LYS B 1 126 ? 14.539 -6.699 -2.777 1 97.06 126 LYS B C 1
ATOM 2620 O O . LYS B 1 126 ? 14.578 -5.816 -3.637 1 97.06 126 LYS B O 1
ATOM 2625 N N . THR B 1 127 ? 13.508 -7.473 -2.514 1 98.62 127 THR B N 1
ATOM 2626 C CA . THR B 1 127 ? 12.258 -7.273 -3.232 1 98.62 127 THR B CA 1
ATOM 2627 C C . THR B 1 127 ? 11.094 -7.094 -2.256 1 98.62 127 THR B C 1
ATOM 2629 O O . THR B 1 127 ? 10.992 -7.828 -1.271 1 98.62 127 THR B O 1
ATOM 2632 N N . GLU B 1 128 ? 10.305 -6.105 -2.492 1 98.81 128 GLU B N 1
ATOM 2633 C CA . GLU B 1 128 ? 9.117 -5.875 -1.677 1 98.81 128 GLU B CA 1
ATOM 2634 C C . GLU B 1 128 ? 7.859 -5.82 -2.539 1 98.81 128 GLU B C 1
ATOM 2636 O O . GLU B 1 128 ? 7.828 -5.133 -3.561 1 98.81 128 GLU B O 1
ATOM 2641 N N . ILE B 1 129 ? 6.895 -6.59 -2.107 1 98.69 129 ILE B N 1
ATOM 2642 C CA . ILE B 1 129 ? 5.617 -6.75 -2.801 1 98.69 129 ILE B CA 1
ATOM 2643 C C . ILE B 1 129 ? 4.48 -6.273 -1.901 1 98.69 129 ILE B C 1
ATOM 2645 O O . ILE B 1 129 ? 4.461 -6.566 -0.704 1 98.69 129 ILE B O 1
ATOM 2649 N N . LEU B 1 130 ? 3.596 -5.48 -2.492 1 98.88 130 LEU B N 1
ATOM 2650 C CA . LEU B 1 130 ? 2.33 -5.137 -1.855 1 98.88 130 LEU B CA 1
ATOM 2651 C C . LEU B 1 130 ? 1.161 -5.797 -2.582 1 98.88 130 LEU B C 1
ATOM 2653 O O . LEU B 1 130 ? 1.139 -5.848 -3.812 1 98.88 130 LEU B O 1
ATOM 2657 N N . TYR B 1 131 ? 0.233 -6.312 -1.822 1 98.75 131 TYR B N 1
ATOM 2658 C CA . TYR B 1 131 ? -0.97 -6.77 -2.51 1 98.75 131 TYR B CA 1
ATOM 2659 C C . TYR B 1 131 ? -2.199 -6.613 -1.622 1 98.75 131 TYR B C 1
ATOM 2661 O O . TYR B 1 131 ? -2.104 -6.715 -0.396 1 98.75 131 TYR B O 1
ATOM 2669 N N . LYS B 1 132 ? -3.271 -6.316 -2.234 1 98.81 132 LYS B N 1
ATOM 2670 C CA . LYS B 1 132 ? -4.605 -6.262 -1.643 1 98.81 132 LYS B CA 1
ATOM 2671 C C . LYS B 1 132 ? -5.391 -7.535 -1.937 1 98.81 132 LYS B C 1
ATOM 2673 O O . LYS B 1 132 ? -5.258 -8.117 -3.014 1 98.81 132 LYS B O 1
ATOM 2678 N N . THR B 1 133 ? -6.23 -7.918 -0.988 1 98.81 133 THR B N 1
ATOM 2679 C CA . THR B 1 133 ? -7.09 -9.078 -1.226 1 98.81 133 THR B CA 1
ATOM 2680 C C . THR B 1 133 ? -8.555 -8.719 -1 1 98.81 133 THR B C 1
ATOM 2682 O O . THR B 1 133 ? -8.867 -7.852 -0.18 1 98.81 133 THR B O 1
ATOM 2685 N N . THR B 1 134 ? -9.43 -9.375 -1.677 1 98.69 134 THR B N 1
ATOM 2686 C CA . THR B 1 134 ? -10.852 -9.062 -1.678 1 98.69 134 THR B CA 1
ATOM 2687 C C . THR B 1 134 ? -11.57 -9.789 -0.547 1 98.69 134 THR B C 1
ATOM 2689 O O . THR B 1 134 ? -12.766 -9.586 -0.325 1 98.69 134 THR B O 1
ATOM 2692 N N . ASP B 1 135 ? -10.953 -10.664 0.154 1 98.69 135 ASP B N 1
ATOM 2693 C CA . ASP B 1 135 ? -11.422 -11.32 1.373 1 98.69 135 ASP B CA 1
ATOM 2694 C C . ASP B 1 135 ? -10.281 -11.516 2.365 1 98.69 135 ASP B C 1
ATOM 2696 O O . ASP B 1 135 ? -9.109 -11.312 2.023 1 98.69 135 ASP B O 1
ATOM 2700 N N . TYR B 1 136 ? -10.688 -11.797 3.598 1 98.44 136 TYR B N 1
ATOM 2701 C CA . TYR B 1 136 ? -9.695 -12.008 4.648 1 98.44 136 TYR B CA 1
ATOM 2702 C C . TYR B 1 136 ? -8.961 -13.328 4.445 1 98.44 136 TYR B C 1
ATOM 2704 O O . TYR B 1 136 ? -9.492 -14.25 3.816 1 98.44 136 TYR B O 1
ATOM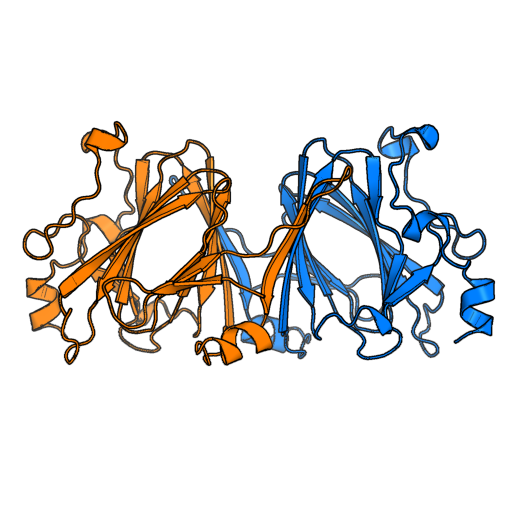 2712 N N . TYR B 1 137 ? -7.758 -13.398 4.914 1 98.06 137 TYR B N 1
ATOM 2713 C CA . TYR B 1 137 ? -6.992 -14.641 4.902 1 98.06 137 TYR B CA 1
ATOM 2714 C C . TYR B 1 137 ? -7.484 -15.602 5.98 1 98.06 137 TYR B C 1
ATOM 2716 O O . TYR B 1 137 ? -7.613 -15.219 7.148 1 98.06 137 TYR B O 1
ATOM 2724 N N . TYR B 1 138 ? -7.816 -16.781 5.625 1 97.88 138 TYR B N 1
ATOM 2725 C CA . TYR B 1 138 ? -8.156 -17.875 6.523 1 97.88 138 TYR B CA 1
ATOM 2726 C C . TYR B 1 138 ? -7.191 -19.047 6.348 1 97.88 138 TYR B C 1
ATOM 2728 O O . TYR B 1 138 ? -7.297 -19.812 5.383 1 97.88 138 TYR B O 1
ATOM 2736 N N . PRO B 1 139 ? -6.293 -19.188 7.32 1 96.62 139 PRO B N 1
ATOM 2737 C CA . PRO B 1 139 ? -5.266 -20.219 7.164 1 96.62 139 PRO B CA 1
ATOM 273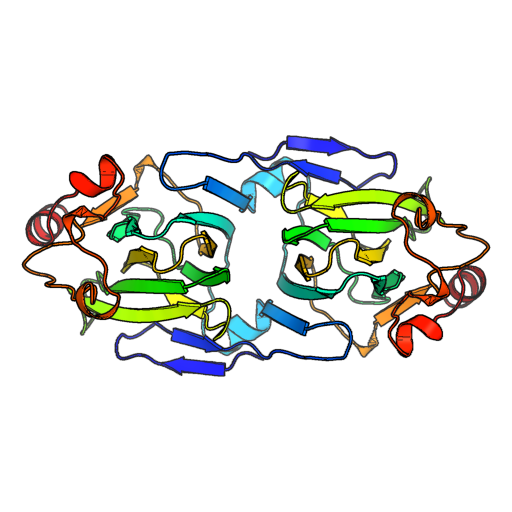8 C C . PRO B 1 139 ? -5.852 -21.609 6.977 1 96.62 139 PRO B C 1
ATOM 2740 O O . PRO B 1 139 ? -5.27 -22.438 6.273 1 96.62 139 PRO B O 1
ATOM 2743 N N . GLU B 1 140 ? -6.992 -21.891 7.594 1 97.12 140 GLU B N 1
ATOM 2744 C CA . GLU B 1 140 ? -7.59 -23.219 7.551 1 97.12 140 GLU B CA 1
ATOM 2745 C C . GLU B 1 140 ? -8.102 -23.562 6.148 1 97.12 140 GLU B C 1
ATOM 2747 O O . GLU B 1 140 ? -8.367 -24.719 5.84 1 97.12 140 GLU B O 1
ATOM 2752 N N . TYR B 1 141 ? -8.234 -22.578 5.285 1 97.81 141 TYR B N 1
ATOM 2753 C CA . TYR B 1 141 ? -8.758 -22.812 3.945 1 97.81 141 TYR B CA 1
ATOM 2754 C C . TYR B 1 141 ? -7.672 -22.609 2.893 1 97.81 141 TYR B C 1
ATOM 2756 O O . TYR B 1 141 ? -7.953 -22.625 1.692 1 97.81 141 TYR B O 1
ATOM 2764 N N . GLU B 1 142 ? -6.434 -22.406 3.32 1 97.06 142 GLU B N 1
ATOM 2765 C CA . GLU B 1 142 ? -5.32 -22.234 2.393 1 97.06 142 GLU B CA 1
ATOM 2766 C C . GLU B 1 142 ? -4.898 -23.562 1.791 1 97.06 142 GLU B C 1
ATOM 2768 O O . GLU B 1 142 ? -4.859 -24.578 2.488 1 97.06 142 GLU B O 1
ATOM 2773 N N . SER B 1 143 ? -4.648 -23.578 0.556 1 96.81 143 SER B N 1
ATOM 2774 C CA . SER B 1 143 ? -4.051 -24.703 -0.162 1 96.81 143 SER B CA 1
ATOM 2775 C C . SER B 1 143 ? -3.148 -24.219 -1.291 1 96.81 143 SER B C 1
ATOM 2777 O O . SER B 1 143 ? -2.822 -23.031 -1.367 1 96.81 143 SER B O 1
ATOM 2779 N N . GLY B 1 144 ? -2.65 -25.203 -2.125 1 98.19 144 GLY B N 1
ATOM 2780 C CA . GLY B 1 144 ? -1.746 -24.828 -3.199 1 98.19 144 GLY B CA 1
ATOM 2781 C C . GLY B 1 144 ? -1.438 -25.969 -4.145 1 98.19 144 GLY B C 1
ATOM 2782 O O . GLY B 1 144 ? -1.961 -27.078 -3.982 1 98.19 144 GLY B O 1
ATOM 2783 N N . ILE B 1 145 ? -0.736 -25.656 -5.141 1 98.62 145 ILE B N 1
ATOM 2784 C CA . ILE B 1 145 ? -0.208 -26.594 -6.121 1 98.62 145 ILE B CA 1
ATOM 2785 C C . ILE B 1 145 ? 1.311 -26.469 -6.203 1 98.62 145 ILE B C 1
ATOM 2787 O O . ILE B 1 145 ? 1.84 -25.344 -6.203 1 98.62 145 ILE B O 1
ATOM 2791 N N . ILE B 1 146 ? 1.947 -27.547 -6.246 1 98.44 146 ILE B N 1
ATOM 2792 C CA . ILE B 1 146 ? 3.406 -27.547 -6.234 1 98.44 146 ILE B CA 1
ATOM 2793 C C . ILE B 1 146 ? 3.928 -26.75 -7.43 1 98.44 146 ILE B C 1
ATOM 2795 O O . ILE B 1 146 ? 3.375 -26.844 -8.531 1 98.44 146 ILE B O 1
ATOM 2799 N N . TRP B 1 147 ? 5.012 -25.984 -7.238 1 98.12 147 TRP B N 1
ATOM 2800 C CA . TRP B 1 147 ? 5.484 -25 -8.195 1 98.12 147 TRP B CA 1
ATOM 2801 C C . TRP B 1 147 ? 5.977 -25.672 -9.477 1 98.12 147 TRP B C 1
ATOM 2803 O O . TRP B 1 147 ? 5.898 -25.078 -10.562 1 98.12 147 TRP B O 1
ATOM 2813 N N . ASN B 1 148 ? 6.48 -26.859 -9.375 1 97.62 148 ASN B N 1
ATOM 2814 C CA . ASN B 1 148 ? 7.059 -27.562 -10.516 1 97.62 148 ASN B CA 1
ATOM 2815 C C . ASN B 1 148 ? 6.145 -28.672 -11.008 1 97.62 148 ASN B C 1
ATOM 2817 O O . ASN B 1 148 ? 6.617 -29.734 -11.406 1 97.62 148 ASN B O 1
ATOM 2821 N N . ASP B 1 149 ? 4.898 -28.453 -10.891 1 98.56 149 ASP B N 1
ATOM 2822 C CA . ASP B 1 149 ? 3.916 -29.422 -11.352 1 98.56 149 ASP B CA 1
ATOM 2823 C C . ASP B 1 149 ? 4.129 -29.766 -12.82 1 98.56 149 ASP B C 1
ATOM 2825 O O . ASP B 1 149 ? 4.254 -28.875 -13.664 1 98.56 149 ASP B O 1
ATOM 2829 N N . LYS B 1 150 ? 4.027 -31.031 -13.172 1 97.88 150 LYS B N 1
ATOM 2830 C CA . LYS B 1 150 ? 4.328 -31.5 -14.523 1 97.88 150 LYS B CA 1
ATOM 2831 C C . LYS B 1 150 ? 3.168 -31.219 -15.477 1 97.88 150 LYS B C 1
ATOM 2833 O O . LYS B 1 150 ? 3.379 -30.984 -16.672 1 97.88 150 LYS B O 1
ATOM 2838 N N . THR B 1 151 ? 1.997 -31.25 -14.977 1 98.06 151 THR B N 1
ATOM 2839 C CA . THR B 1 151 ? 0.825 -31.047 -15.82 1 98.06 151 THR B CA 1
ATOM 2840 C C . THR B 1 151 ? 0.698 -29.578 -16.203 1 98.06 151 THR B C 1
ATOM 2842 O O . THR B 1 151 ? 0.498 -29.25 -17.375 1 98.06 151 THR B O 1
ATOM 2845 N N . LEU B 1 152 ? 0.798 -28.672 -15.227 1 98.31 152 LEU B N 1
ATOM 2846 C CA . LEU B 1 152 ? 0.734 -27.234 -15.508 1 98.31 152 LEU B CA 1
ATOM 2847 C C . LEU B 1 152 ? 1.922 -26.797 -16.359 1 98.31 152 LEU B C 1
ATOM 2849 O O . LEU B 1 152 ? 1.794 -25.906 -17.203 1 98.31 152 LEU B O 1
ATOM 2853 N N . ASN B 1 153 ? 3.1 -27.406 -16.062 1 98.19 153 ASN B N 1
ATOM 2854 C CA . ASN B 1 153 ? 4.32 -27.203 -16.828 1 98.19 153 ASN B CA 1
ATOM 2855 C C . ASN B 1 153 ? 4.652 -25.719 -16.953 1 98.19 153 ASN B C 1
ATOM 2857 O O . ASN B 1 153 ? 4.875 -25.219 -18.062 1 98.19 153 ASN B O 1
ATOM 2861 N N . ILE B 1 154 ? 4.633 -25.031 -15.852 1 98.5 154 ILE B N 1
ATOM 2862 C CA . ILE B 1 154 ? 4.887 -23.594 -15.82 1 98.5 154 ILE B CA 1
ATOM 2863 C C . ILE B 1 154 ? 6.359 -23.312 -16.109 1 98.5 154 ILE B C 1
ATOM 2865 O O . ILE B 1 154 ? 7.242 -23.969 -15.539 1 98.5 154 ILE B O 1
ATOM 2869 N N . ASN B 1 155 ? 6.613 -22.422 -17.031 1 98.31 155 ASN B N 1
ATOM 2870 C CA . ASN B 1 155 ? 7.965 -21.938 -17.297 1 98.31 155 ASN B CA 1
ATOM 2871 C C . ASN B 1 155 ? 8.32 -20.766 -16.391 1 98.31 155 ASN B C 1
ATOM 2873 O O . ASN B 1 155 ? 7.91 -19.625 -16.656 1 98.31 155 ASN B O 1
ATOM 2877 N N . TRP B 1 156 ? 9.133 -20.969 -15.383 1 98.25 156 TRP B N 1
ATOM 2878 C CA . TRP B 1 156 ? 9.516 -19.938 -14.43 1 98.25 156 TRP B CA 1
ATOM 2879 C C . TRP B 1 156 ? 10.672 -19.109 -14.969 1 98.25 156 TRP B C 1
ATOM 2881 O O . TRP B 1 156 ? 11.102 -18.141 -14.328 1 98.25 156 TRP B O 1
ATOM 2891 N N . ASN B 1 157 ? 11.109 -19.453 -16.141 1 97.56 157 ASN B N 1
ATOM 2892 C CA . ASN B 1 157 ? 12.164 -18.719 -16.828 1 97.56 157 ASN B CA 1
ATOM 2893 C C . ASN B 1 157 ? 13.438 -18.625 -15.992 1 97.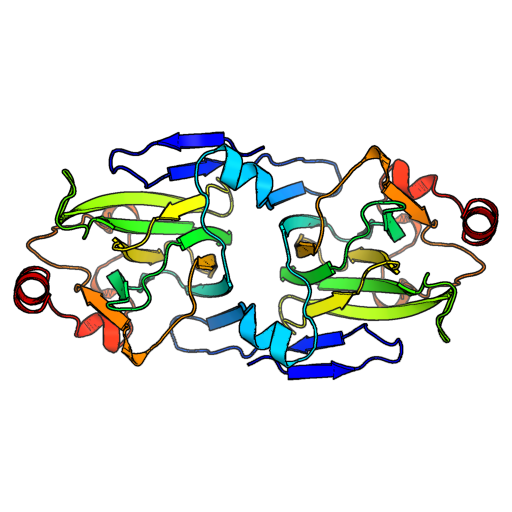56 157 ASN B C 1
ATOM 2895 O O . ASN B 1 157 ? 14.07 -17.578 -15.93 1 97.56 157 ASN B O 1
ATOM 2899 N N . LEU B 1 158 ? 13.789 -19.688 -15.289 1 97.75 158 LEU B N 1
ATOM 2900 C CA . LEU B 1 158 ? 14.938 -19.734 -14.391 1 97.75 158 LEU B CA 1
ATOM 2901 C C . LEU B 1 158 ? 16.219 -19.406 -15.148 1 97.75 158 LEU B C 1
ATOM 2903 O O . LEU B 1 158 ? 17.047 -18.625 -14.664 1 97.75 158 LEU B O 1
ATOM 2907 N N . ASP B 1 159 ? 16.375 -19.953 -16.328 1 96.69 159 ASP B N 1
ATOM 2908 C CA . ASP B 1 159 ? 17.578 -19.703 -17.109 1 96.69 159 ASP B CA 1
ATOM 2909 C C . ASP B 1 159 ? 17.656 -18.234 -17.531 1 96.69 159 ASP B C 1
ATOM 2911 O O . ASP B 1 159 ? 18.719 -17.609 -17.438 1 96.69 159 ASP B O 1
ATOM 2915 N N . LYS B 1 160 ? 16.531 -17.797 -17.922 1 97.25 160 LYS B N 1
ATOM 2916 C CA . LYS B 1 160 ? 16.469 -16.406 -18.359 1 97.25 160 LYS B CA 1
ATOM 2917 C C . LYS B 1 160 ? 16.906 -15.461 -17.25 1 97.25 160 LYS B C 1
ATOM 2919 O O . LYS B 1 160 ? 17.594 -14.469 -17.5 1 97.25 160 LYS B O 1
ATOM 2924 N N . TYR B 1 161 ? 16.547 -15.75 -16.062 1 96.94 161 TYR B N 1
ATOM 2925 C CA . TYR B 1 161 ? 16.812 -14.844 -14.945 1 96.94 161 TYR B CA 1
ATOM 2926 C C . TYR B 1 161 ? 18.047 -15.297 -14.164 1 96.94 161 TYR B C 1
ATOM 2928 O O . TYR B 1 161 ? 18.328 -14.766 -13.086 1 96.94 161 TYR B O 1
ATOM 2936 N N . LYS B 1 162 ? 18.766 -16.266 -14.695 1 95.88 162 LYS B N 1
ATOM 2937 C CA . LYS B 1 162 ? 20.031 -16.75 -14.164 1 95.88 162 LYS B CA 1
ATOM 2938 C C . LYS B 1 162 ? 19.875 -17.219 -12.711 1 95.88 162 LYS B C 1
ATOM 2940 O O . LYS B 1 162 ? 20.688 -16.844 -11.852 1 95.88 162 LYS B O 1
ATOM 2945 N N . ILE B 1 163 ? 18.844 -17.922 -12.461 1 97.38 163 ILE B N 1
ATOM 2946 C CA . ILE B 1 163 ? 18.625 -18.547 -11.164 1 97.38 163 ILE B CA 1
ATOM 2947 C C . ILE B 1 163 ? 18.672 -20.062 -11.297 1 97.38 163 ILE B C 1
ATOM 2949 O O . ILE B 1 163 ? 17.875 -20.656 -12.039 1 97.38 163 ILE B O 1
ATOM 2953 N N . LYS B 1 164 ? 19.641 -20.672 -10.531 1 96.81 164 LYS B N 1
ATOM 2954 C CA . LYS B 1 164 ? 19.719 -22.141 -10.539 1 96.81 164 LYS B CA 1
ATOM 2955 C C . LYS B 1 164 ? 18.609 -22.75 -9.68 1 96.81 164 LYS B C 1
ATOM 2957 O O . LYS B 1 164 ? 18.25 -22.203 -8.641 1 96.81 164 LYS B O 1
ATOM 2962 N N . LYS B 1 165 ? 18.141 -23.891 -10.125 1 96.06 165 LYS B N 1
ATOM 2963 C CA . LYS B 1 165 ? 17.125 -24.609 -9.367 1 96.06 165 LYS B CA 1
ATOM 2964 C C . LYS B 1 165 ? 17.578 -24.859 -7.934 1 96.06 165 LYS B C 1
ATOM 2966 O O . LYS B 1 165 ? 16.781 -24.797 -6.996 1 96.06 165 LYS B O 1
ATOM 2971 N N . SER B 1 166 ? 18.875 -25.109 -7.773 1 95.44 166 SER B N 1
ATOM 2972 C CA . SER B 1 166 ? 19.438 -25.422 -6.465 1 95.44 166 SER B CA 1
ATOM 2973 C C . SER B 1 166 ? 19.453 -24.203 -5.559 1 95.44 166 SER B C 1
ATOM 2975 O O . SER B 1 166 ? 19.641 -24.312 -4.344 1 95.44 166 SER B O 1
ATOM 2977 N N . GLU B 1 167 ? 19.281 -23.031 -6.078 1 95.88 167 GLU B N 1
ATOM 2978 C CA . GLU B 1 167 ? 19.344 -21.781 -5.328 1 95.88 167 GLU B CA 1
ATOM 2979 C C . GLU B 1 167 ? 17.953 -21.328 -4.895 1 95.88 167 GLU B C 1
ATOM 2981 O O . GLU B 1 167 ? 17.797 -20.359 -4.145 1 95.88 167 GLU B O 1
ATOM 2986 N N . LEU B 1 168 ? 17 -22.094 -5.391 1 98 168 LEU B N 1
ATOM 2987 C CA . LEU B 1 168 ? 15.625 -21.734 -5.043 1 98 168 LEU B CA 1
ATOM 2988 C C . LEU B 1 168 ? 15.383 -21.906 -3.547 1 98 168 LEU B C 1
ATOM 2990 O O . LEU B 1 168 ? 15.836 -22.875 -2.949 1 98 168 LEU B O 1
ATOM 2994 N N . ILE B 1 169 ? 14.828 -20.938 -2.955 1 97.94 169 ILE B N 1
ATOM 2995 C CA . ILE B 1 169 ? 14.453 -20.953 -1.547 1 97.94 169 ILE B CA 1
ATOM 2996 C C . ILE B 1 169 ? 12.938 -21.062 -1.422 1 97.94 169 ILE B C 1
ATOM 2998 O O . ILE B 1 169 ? 12.203 -20.156 -1.821 1 97.94 169 ILE B O 1
ATOM 3002 N N . LEU B 1 170 ? 12.445 -22.141 -0.882 1 97.25 170 LEU B N 1
ATOM 3003 C CA . LEU B 1 170 ? 11.023 -22.422 -0.702 1 97.25 170 LEU B CA 1
ATOM 3004 C C . LEU B 1 170 ? 10.695 -22.641 0.77 1 97.25 170 LEU B C 1
ATOM 3006 O O . LEU B 1 170 ? 11.539 -23.125 1.53 1 97.25 170 LEU B O 1
ATOM 3010 N N . SER B 1 171 ? 9.5 -22.297 1.104 1 95.94 171 SER B N 1
ATOM 3011 C CA . SER B 1 171 ? 9.047 -22.688 2.436 1 95.94 171 SER B CA 1
ATOM 3012 C C . SER B 1 171 ? 8.836 -24.188 2.531 1 95.94 171 SER B C 1
ATOM 3014 O O . SER B 1 171 ? 8.68 -24.859 1.513 1 95.94 171 SER B O 1
ATOM 3016 N N . SER B 1 172 ? 8.789 -24.688 3.811 1 95.06 172 SER B N 1
ATOM 3017 C CA . SER B 1 172 ? 8.492 -26.109 4.023 1 95.06 172 SER B CA 1
ATOM 3018 C C . SER B 1 172 ? 7.133 -26.469 3.445 1 95.06 172 SER B C 1
ATOM 3020 O O . SER B 1 172 ? 6.969 -27.562 2.875 1 95.06 172 SER B O 1
ATOM 3022 N N . LYS B 1 173 ? 6.219 -25.641 3.568 1 94.69 173 LYS B N 1
ATOM 3023 C CA . LYS B 1 173 ? 4.871 -25.859 3.055 1 94.69 173 LYS B CA 1
ATOM 3024 C C . LYS B 1 173 ? 4.871 -25.953 1.532 1 94.69 173 LYS B C 1
ATOM 3026 O O . LYS B 1 173 ? 4.25 -26.859 0.962 1 94.69 173 LYS B O 1
ATOM 3031 N N . ASP B 1 174 ? 5.57 -25.109 0.878 1 96.56 174 ASP B N 1
ATOM 3032 C CA . ASP B 1 174 ? 5.578 -25.047 -0.58 1 96.56 174 ASP B CA 1
ATOM 3033 C C . ASP B 1 174 ? 6.262 -26.266 -1.182 1 96.56 174 ASP B C 1
ATOM 3035 O O . ASP B 1 174 ? 6.031 -26.609 -2.346 1 96.56 174 ASP B O 1
ATOM 3039 N N . GLN B 1 175 ? 7.062 -26.891 -0.425 1 95.94 175 GLN B N 1
ATOM 3040 C CA . GLN B 1 175 ? 7.789 -28.062 -0.904 1 95.94 175 GLN B CA 1
ATOM 3041 C C . GLN B 1 175 ? 6.91 -29.312 -0.866 1 95.94 175 GLN B C 1
ATOM 3043 O O . GLN B 1 175 ? 7.242 -30.328 -1.473 1 95.94 175 GLN B O 1
ATOM 3048 N N . LYS B 1 176 ? 5.801 -29.266 -0.182 1 95.81 176 LYS B N 1
ATOM 3049 C CA . LYS B 1 176 ? 4.996 -30.453 0.06 1 95.81 176 LYS B CA 1
ATOM 3050 C C . LYS B 1 176 ? 3.6 -30.312 -0.535 1 95.81 176 LYS B C 1
ATOM 3052 O O . LYS B 1 176 ? 2.701 -31.094 -0.224 1 95.81 176 LYS B O 1
ATOM 3057 N N . LEU B 1 177 ? 3.381 -29.375 -1.33 1 97.44 177 LEU B N 1
ATOM 3058 C CA . LEU B 1 177 ? 2.061 -29.141 -1.903 1 97.44 177 LEU B CA 1
ATOM 3059 C C . LEU B 1 177 ? 1.682 -30.234 -2.887 1 97.44 177 LEU B C 1
ATOM 3061 O O . LEU B 1 177 ? 2.553 -30.828 -3.533 1 97.44 177 LEU B O 1
ATOM 3065 N N . PRO B 1 178 ? 0.376 -30.547 -3.016 1 97.5 178 PRO B N 1
ATOM 3066 C CA . PRO B 1 178 ? -0.08 -31.516 -4.016 1 97.5 178 PRO B CA 1
ATOM 3067 C C . PRO B 1 178 ? 0.147 -31.031 -5.449 1 97.5 178 PRO B C 1
ATOM 3069 O O . PRO B 1 178 ? 0.268 -29.828 -5.688 1 97.5 178 PRO B O 1
ATOM 3072 N N . ASP B 1 179 ? 0.257 -31.984 -6.363 1 98 179 ASP B N 1
ATOM 3073 C CA . ASP B 1 179 ? 0.332 -31.594 -7.766 1 98 179 ASP B CA 1
ATOM 3074 C C . ASP B 1 179 ? -1.06 -31.344 -8.344 1 98 179 ASP B C 1
ATOM 3076 O O . ASP B 1 179 ? -2.062 -31.5 -7.641 1 98 179 ASP B O 1
ATOM 3080 N N . PHE B 1 180 ? -1.13 -30.906 -9.562 1 98.38 180 PHE B N 1
ATOM 3081 C CA . PHE B 1 180 ? -2.379 -30.469 -10.18 1 98.38 180 PHE B CA 1
ATOM 3082 C C . PHE B 1 180 ? -3.357 -31.641 -10.281 1 98.38 180 PHE B C 1
ATOM 3084 O O . PHE B 1 180 ? -4.562 -31.469 -10.094 1 98.38 180 PHE B O 1
ATOM 3091 N N . ASN B 1 181 ? -2.906 -32.812 -10.617 1 97.88 181 ASN B N 1
ATOM 3092 C CA . ASN B 1 181 ? -3.773 -33.969 -10.703 1 97.88 181 ASN B CA 1
ATOM 3093 C C . ASN B 1 181 ? -4.398 -34.312 -9.344 1 97.88 181 ASN B C 1
ATOM 3095 O O . ASN B 1 181 ? -5.574 -34.688 -9.273 1 97.88 181 ASN B O 1
ATOM 3099 N N . GLU B 1 182 ? -3.611 -34.281 -8.328 1 97.56 182 GLU B N 1
ATOM 3100 C CA . GLU B 1 182 ? -4.133 -34.5 -6.973 1 97.56 182 GLU B CA 1
ATOM 3101 C C . GLU B 1 182 ? -5.176 -33.438 -6.625 1 97.56 182 GLU B C 1
ATOM 3103 O O . GLU B 1 182 ? -6.203 -33.75 -6.02 1 97.56 182 GLU B O 1
ATOM 3108 N N . TYR B 1 183 ? -4.859 -32.156 -6.984 1 96.5 183 TYR B N 1
ATOM 3109 C CA . TYR B 1 183 ? -5.809 -31.078 -6.793 1 96.5 183 TYR B CA 1
ATOM 3110 C C . TYR B 1 183 ? -7.148 -31.406 -7.441 1 96.5 183 TYR B C 1
ATOM 3112 O O . TYR B 1 183 ? -8.203 -31.188 -6.836 1 96.5 183 TYR B O 1
ATOM 3120 N N . LEU B 1 184 ? -7.156 -31.938 -8.68 1 96.12 184 LEU B N 1
ATOM 3121 C CA . LEU B 1 184 ? -8.375 -32.25 -9.422 1 96.12 184 LEU B CA 1
ATOM 3122 C C . LEU B 1 184 ? -9.18 -33.344 -8.719 1 96.12 184 LEU B C 1
ATOM 3124 O O . LEU B 1 184 ? -10.406 -33.375 -8.82 1 96.12 184 LEU B O 1
ATOM 3128 N N . LYS B 1 185 ? -8.477 -34.156 -8 1 95.88 185 LYS B N 1
ATOM 3129 C CA . LYS B 1 185 ? -9.141 -35.25 -7.289 1 95.88 185 LYS B CA 1
ATOM 3130 C C . LYS B 1 185 ? -9.797 -34.75 -6.004 1 95.88 185 LYS B C 1
ATOM 3132 O O . LYS B 1 185 ? -10.836 -35.25 -5.586 1 95.88 185 LYS B O 1
ATOM 3137 N N . ILE B 1 186 ? -9.195 -33.812 -5.41 1 91.38 186 ILE B N 1
ATOM 3138 C CA . ILE B 1 186 ? -9.625 -33.312 -4.109 1 91.38 186 ILE B CA 1
ATOM 3139 C C . ILE B 1 186 ? -10.758 -32.281 -4.289 1 91.38 186 ILE B C 1
ATOM 3141 O O . ILE B 1 186 ? -11.719 -32.281 -3.518 1 91.38 186 ILE B O 1
ATOM 3145 N N . TYR B 1 187 ? -10.586 -31.469 -5.297 1 86.38 187 TYR B N 1
ATOM 3146 C CA . TYR B 1 187 ? -11.523 -30.359 -5.461 1 86.38 187 TYR B CA 1
ATOM 3147 C C . TYR B 1 187 ? -12.258 -30.469 -6.789 1 86.38 187 TYR B C 1
ATOM 3149 O O . TYR B 1 187 ? -13.359 -29.922 -6.938 1 86.38 187 TYR B O 1
#

Organism: NCBI:txid2108365

Sequence (374 aa):
MFDILKTNINGVYILKPKVFKDNRGFFMESWNKKDFFNIGIKKDFVQDNHVQSKKGVLRGLHFQTKHKQGKLIRCINGKIYDISVDLRKNSKTFGKYFSVLLSDKNKNMLYIPEEFAHGYLVLSDKTEILYKTTDYYYPEYESGIIWNDKTLNINWNLDKYKIKKSELILSSKDQKLPDFNEYLKIYMFDILKTNINGVYILKPKVFKDNRGFFMESWNKKDFFNIGIKKDFVQDNHVQSKKGVLRGLHFQTKHKQGKLIRCINGKIYDISVDLRKNSKTFGKYFSVLLSDKNKNMLYIPEEFAHGYLVLSDKTEILYKTTDYYYPEYESGIIWNDKTLNINWNLDKYKIKKSELILSSKDQKLPDFNEYLKIY